Protein 5N2P (pdb70)

Foldseek 3Di:
DFAEEEEEEQQPPHLVLVLVLLLLLVVLHHQEYEYEDQAPDDDDADDLVVVRSVNCPPPPRLVSLLVSCVVDDHAYEYEYACVRPVVPVPVVLVSCVVSPHAAYEHQCCCPPVVVCNVVSLVVCVVSNHFYAYEAEPPRDLQVQLVVLVSGGPGHEYEAAAPPDDGDPDQLLVVLLVRVVSHPHQYEYEHRDDDVSNQVSNVVSPHRYYYYYSVLSVCCVPPRSVRSSVVSNVRNVSSVVD

Organism: Saccharolobus solfataricus (strain ATCC 35092 / DSM 1617 / JCM 11322 / P2) (NCBI:txid273057)

InterPro domains:
  IPR002028 Tryptophan synthase, alpha chain [MF_00131] (2-240)
  IPR002028 Tryptophan synthase, alpha chain [PF00290] (5-236)
  IPR002028 Tryptophan synthase, alpha chain [PTHR43406] (5-238)
  IPR002028 Tryptophan synthase, alpha chain [cd04724] (6-241)
  IPR011060 Ribulose-phosphate binding barrel [SSF51366] (5-240)
  IPR013785 Aldolase-type TIM barrel [G3DSA:3.20.20.70] (3-242)
  IPR018204 Tryptophan synthase, alpha chain, active site [PS00167] (36-49)

Structure (mmCIF, N/CA/C/O backbone):
data_5N2P
#
_entry.id   5N2P
#
_cell.length_a   76.540
_cell.length_b   76.540
_cell.length_c   122.000
_cell.angle_alpha   90.00
_cell.angle_beta   90.00
_cell.angle_gamma   90.00
#
_symmetry.space_group_name_H-M   'P 43 21 2'
#
loop_
_entity.id
_entity.type
_entity.pdbx_description
1 polymer 'Tryptophan synthase alpha chain'
2 non-polymer 'TETRAETHYLENE GLYCOL'
3 non-polymer 'CHLORIDE ION'
4 water water
#
loop_
_atom_site.group_PDB
_atom_site.id
_atom_site.type_symbol
_atom_site.label_atom_id
_atom_site.label_alt_id
_atom_site.label_comp_id
_atom_site.label_asym_id
_atom_site.label_entity_id
_atom_site.label_seq_id
_atom_site.pdbx_PDB_ins_code
_atom_site.Cartn_x
_atom_site.Cartn_y
_atom_site.Cartn_z
_atom_site.occupancy
_atom_site.B_iso_or_equiv
_atom_site.auth_seq_id
_atom_site.auth_comp_id
_atom_site.auth_asym_id
_atom_site.auth_atom_id
_atom_site.pdbx_PDB_model_num
ATOM 1 N N . GLY A 1 1 ? 6.270 -5.769 47.453 1.00 59.66 1 GLY A N 1
ATOM 2 C CA . GLY A 1 1 ? 7.297 -5.125 48.251 1.00 64.55 1 GLY A CA 1
ATOM 3 C C . GLY A 1 1 ? 8.220 -4.250 47.428 1.00 55.26 1 GLY A C 1
ATOM 4 O O . GLY A 1 1 ? 7.982 -4.013 46.240 1.00 65.15 1 GLY A O 1
ATOM 5 N N . LYS A 1 2 ? 9.284 -3.777 48.070 1.00 43.29 2 LYS A N 1
ATOM 6 C CA . LYS A 1 2 ? 10.217 -2.845 47.454 1.00 43.99 2 LYS A CA 1
ATOM 7 C C . LYS A 1 2 ? 11.375 -3.589 46.806 1.00 40.23 2 LYS A C 1
ATOM 8 O O . LYS A 1 2 ? 11.821 -4.629 47.300 1.00 40.28 2 LYS A O 1
ATOM 14 N N . MET A 1 3 ? 11.865 -3.035 45.699 1.00 38.38 3 MET A N 1
ATOM 15 C CA . MET A 1 3 ? 12.925 -3.651 44.918 1.00 45.14 3 MET A CA 1
ATOM 16 C C . MET A 1 3 ? 14.281 -3.094 45.322 1.00 32.74 3 MET A C 1
ATOM 17 O O . MET A 1 3 ? 14.466 -1.875 45.397 1.00 34.66 3 MET A O 1
ATOM 22 N N . LEU A 1 4 ? 15.228 -3.992 45.566 1.00 39.10 4 LEU A N 1
ATOM 23 C CA . LEU A 1 4 ? 16.612 -3.630 45.838 1.00 34.30 4 LEU A CA 1
ATOM 24 C C . LEU A 1 4 ? 17.413 -3.844 44.561 1.00 35.66 4 LEU A C 1
ATOM 25 O O . LEU A 1 4 ? 17.590 -4.981 44.116 1.00 36.09 4 LEU A O 1
ATOM 30 N N . VAL A 1 5 ? 17.873 -2.750 43.966 1.00 31.95 5 VAL A N 1
ATOM 31 C CA . VAL A 1 5 ? 18.705 -2.781 42.771 1.00 32.81 5 VAL A CA 1
ATOM 32 C C . VAL A 1 5 ? 20.145 -2.555 43.207 1.00 26.49 5 VAL A C 1
ATOM 33 O O . VAL A 1 5 ? 20.448 -1.562 43.878 1.00 36.16 5 VAL A O 1
ATOM 37 N N . VAL A 1 6 ? 21.032 -3.473 42.835 1.00 35.97 6 VAL A N 1
ATOM 38 C CA . VAL A 1 6 ? 22.427 -3.451 43.264 1.00 30.35 6 VAL A CA 1
ATOM 39 C C . VAL A 1 6 ? 23.306 -3.236 42.040 1.00 38.45 6 VAL A C 1
ATOM 40 O O . VAL A 1 6 ? 23.236 -4.000 41.069 1.00 31.54 6 VAL A O 1
ATOM 44 N N . TYR A 1 7 ? 24.127 -2.191 42.088 1.00 34.33 7 TYR A N 1
ATOM 45 C CA . TYR A 1 7 ? 25.118 -1.926 41.057 1.00 31.64 7 TYR A CA 1
ATOM 46 C C . TYR A 1 7 ? 26.479 -2.456 41.485 1.00 39.14 7 TYR A C 1
ATOM 47 O O . TYR A 1 7 ? 26.833 -2.439 42.669 1.00 33.28 7 TYR A O 1
ATOM 56 N N . MET A 1 8 ? 27.252 -2.902 40.499 1.00 31.71 8 MET A N 1
ATOM 57 C CA . MET A 1 8 ? 28.672 -3.145 40.694 1.00 31.96 8 MET A CA 1
ATOM 58 C C . MET A 1 8 ? 29.395 -2.980 39.366 1.00 42.58 8 MET A C 1
ATOM 59 O O . MET A 1 8 ? 28.873 -3.359 38.312 1.00 35.51 8 MET A O 1
ATOM 64 N N . THR A 1 9 ? 30.595 -2.402 39.428 1.00 42.51 9 THR A N 1
ATOM 65 C CA . THR A 1 9 ? 31.475 -2.336 38.268 1.00 37.63 9 THR A CA 1
ATOM 66 C C . THR A 1 9 ? 31.923 -3.742 37.896 1.00 34.93 9 THR A C 1
ATOM 67 O O . THR A 1 9 ? 32.491 -4.460 38.727 1.00 33.30 9 THR A O 1
ATOM 71 N N . LEU A 1 10 ? 31.645 -4.133 36.656 1.00 40.42 10 LEU A N 1
ATOM 72 C CA . LEU A 1 10 ? 32.055 -5.420 36.113 1.00 45.54 10 LEU A CA 1
ATOM 73 C C . LEU A 1 10 ? 33.516 -5.705 36.423 1.00 37.26 10 LEU A C 1
ATOM 74 O O . LEU A 1 10 ? 34.406 -4.936 36.046 1.00 52.51 10 LEU A O 1
ATOM 79 N N . GLY A 1 11 ? 33.758 -6.806 37.135 1.00 42.55 11 GLY A N 1
ATOM 80 C CA . GLY A 1 11 ? 35.099 -7.257 37.431 1.00 44.55 11 GLY A CA 1
ATOM 81 C C . GLY A 1 11 ? 35.744 -6.642 38.652 1.00 49.16 11 GLY A C 1
ATOM 82 O O . GLY A 1 11 ? 36.852 -7.052 39.016 1.00 45.11 11 GLY A O 1
ATOM 83 N N . TYR A 1 12 ? 35.101 -5.670 39.295 1.00 46.97 12 TYR A N 1
ATOM 84 C CA . TYR A 1 12 ? 35.677 -5.038 40.479 1.00 45.29 12 TYR A CA 1
ATOM 85 C C . TYR A 1 12 ? 35.450 -5.881 41.734 1.00 42.55 12 TYR A C 1
ATOM 86 O O . TYR A 1 12 ? 34.364 -6.434 41.925 1.00 38.98 12 TYR A O 1
ATOM 95 N N . PRO A 1 13 ? 36.471 -5.986 42.601 1.00 40.68 13 PRO A N 1
ATOM 96 C CA . PRO A 1 13 ? 37.845 -5.462 42.513 1.00 44.56 13 PRO A CA 1
ATOM 97 C C . PRO A 1 13 ? 38.779 -6.347 41.677 1.00 47.71 13 PRO A C 1
ATOM 98 O O . PRO A 1 13 ? 39.738 -5.871 41.065 1.00 55.41 13 PRO A O 1
ATOM 102 N N . ASN A 1 14 ? 38.493 -7.646 41.701 1.00 44.83 14 ASN A N 1
ATOM 103 C CA . ASN A 1 14 ? 39.118 -8.633 40.834 1.00 57.56 14 ASN A CA 1
ATOM 104 C C . ASN A 1 14 ? 38.033 -9.617 40.429 1.00 54.33 14 ASN A C 1
ATOM 105 O O . ASN A 1 14 ? 36.922 -9.584 40.960 1.00 50.17 14 ASN A O 1
ATOM 110 N N . VAL A 1 15 ? 38.354 -10.510 39.490 1.00 46.50 15 VAL A N 1
ATOM 111 C CA . VAL A 1 15 ? 37.299 -11.330 38.899 1.00 43.67 15 VAL A CA 1
ATOM 112 C C . VAL A 1 15 ? 36.673 -12.254 39.940 1.00 43.67 15 VAL A C 1
ATOM 113 O O . VAL A 1 15 ? 35.447 -12.390 40.000 1.00 48.65 15 VAL A O 1
ATOM 117 N N . GLN A 1 16 ? 37.484 -12.885 40.792 1.00 47.20 16 GLN A N 1
ATOM 118 C CA . GLN A 1 16 ? 36.910 -13.807 41.769 1.00 50.32 16 GLN A CA 1
ATOM 119 C C . GLN A 1 16 ? 36.123 -13.062 42.840 1.00 46.53 16 GLN A C 1
ATOM 120 O O . GLN A 1 16 ? 35.004 -13.456 43.186 1.00 47.26 16 GLN A O 1
ATOM 126 N N . SER A 1 17 ? 36.694 -11.983 43.382 1.00 46.00 17 SER A N 1
ATOM 127 C CA . SER A 1 17 ? 35.991 -11.220 44.408 1.00 53.75 17 SER A CA 1
ATOM 128 C C . SER A 1 17 ? 34.719 -10.585 43.857 1.00 42.76 17 SER A C 1
ATOM 129 O O . SER A 1 17 ? 33.737 -10.426 44.591 1.00 38.37 17 SER A O 1
ATOM 132 N N . PHE A 1 18 ? 34.716 -10.228 42.570 1.00 42.65 18 PHE A N 1
ATOM 133 C CA . PHE A 1 18 ? 33.525 -9.652 41.949 1.00 36.10 18 PHE A CA 1
ATOM 134 C C . PHE A 1 18 ? 32.377 -10.653 41.909 1.00 41.86 18 PHE A C 1
ATOM 135 O O . PHE A 1 18 ? 31.228 -10.302 42.206 1.00 38.18 18 PHE A O 1
ATOM 143 N N . LYS A 1 19 ? 32.664 -11.899 41.529 1.00 47.63 19 LYS A N 1
ATOM 144 C CA . LYS A 1 19 ? 31.626 -12.924 41.513 1.00 42.48 19 LYS A CA 1
ATOM 145 C C . LYS A 1 19 ? 31.154 -13.251 42.924 1.00 41.47 19 LYS A C 1
ATOM 146 O O . LYS A 1 19 ? 29.954 -13.446 43.151 1.00 41.58 19 LYS A O 1
ATOM 152 N N . ASP A 1 20 ? 32.081 -13.303 43.886 1.00 39.35 20 ASP A N 1
ATOM 153 C CA . ASP A 1 20 ? 31.694 -13.458 45.285 1.00 37.23 20 ASP A CA 1
ATOM 154 C C . ASP A 1 20 ? 30.697 -12.392 45.707 1.00 31.38 20 ASP A C 1
ATOM 155 O O . ASP A 1 20 ? 29.681 -12.695 46.344 1.00 36.93 20 ASP A O 1
ATOM 160 N N . PHE A 1 21 ? 30.977 -11.129 45.386 1.00 38.17 21 PHE A N 1
ATOM 161 C CA . PHE A 1 21 ? 30.060 -10.079 45.812 1.00 38.87 21 PHE A CA 1
ATOM 162 C C . PHE A 1 21 ? 28.702 -10.224 45.149 1.00 34.38 21 PHE A C 1
ATOM 163 O O . PHE A 1 21 ? 27.667 -10.069 45.808 1.00 38.56 21 PHE A O 1
ATOM 171 N N . ILE A 1 22 ? 28.688 -10.486 43.838 1.00 34.16 22 ILE A N 1
ATOM 172 C CA . ILE A 1 22 ? 27.427 -10.584 43.102 1.00 36.24 22 ILE A CA 1
ATOM 173 C C . ILE A 1 22 ? 26.577 -11.715 43.656 1.00 34.19 22 ILE A C 1
ATOM 174 O O . ILE A 1 22 ? 25.392 -11.536 43.959 1.00 35.36 22 ILE A O 1
ATOM 179 N N . ILE A 1 23 ? 27.176 -12.901 43.787 1.00 34.62 23 ILE A N 1
ATOM 180 C CA . ILE A 1 23 ? 26.464 -14.048 44.346 1.00 35.06 23 ILE A CA 1
ATOM 181 C C . ILE A 1 23 ? 25.982 -13.737 45.757 1.00 31.19 23 ILE A C 1
ATOM 182 O O . ILE A 1 23 ? 24.814 -13.960 46.095 1.00 37.12 23 ILE A O 1
ATOM 187 N N . GLY A 1 24 ? 26.869 -13.192 46.593 1.00 37.23 24 GLY A N 1
ATOM 188 C CA . GLY A 1 24 ? 26.461 -12.810 47.936 1.00 33.08 24 GLY A CA 1
ATOM 189 C C . GLY A 1 24 ? 25.353 -11.775 47.940 1.00 39.60 24 GLY A C 1
ATOM 190 O O . GLY A 1 24 ? 24.418 -11.858 48.741 1.00 35.53 24 GLY A O 1
ATOM 191 N N . ALA A 1 25 ? 25.437 -10.791 47.039 1.00 32.17 25 ALA A N 1
ATOM 192 C CA . ALA A 1 25 ? 24.408 -9.757 46.963 1.00 27.84 25 ALA A CA 1
ATOM 193 C C . ALA A 1 25 ? 23.052 -10.358 46.608 1.00 33.98 25 ALA A C 1
ATOM 194 O O . ALA A 1 25 ? 22.037 -10.042 47.239 1.00 32.77 25 ALA A O 1
ATOM 196 N N . VAL A 1 26 ? 23.021 -11.240 45.606 1.00 31.54 26 VAL A N 1
ATOM 197 C CA . VAL A 1 26 ? 21.767 -11.873 45.204 1.00 36.45 26 VAL A CA 1
ATOM 198 C C . VAL A 1 26 ? 21.235 -12.760 46.321 1.00 34.46 26 VAL A C 1
ATOM 199 O O . VAL A 1 26 ? 20.032 -12.765 46.608 1.00 34.66 26 VAL A O 1
ATOM 203 N N . GLU A 1 27 ? 22.122 -13.517 46.976 1.00 32.01 27 GLU A N 1
ATOM 204 C CA . GLU A 1 27 ? 21.706 -14.335 48.111 1.00 42.29 27 GLU A CA 1
ATOM 205 C C . GLU A 1 27 ? 21.092 -13.498 49.224 1.00 42.90 27 GLU A C 1
ATOM 206 O O . GLU A 1 27 ? 20.198 -13.972 49.931 1.00 45.62 27 GLU A O 1
ATOM 212 N N . ASN A 1 28 ? 21.550 -12.261 49.403 1.00 39.51 28 ASN A N 1
ATOM 213 C CA . ASN A 1 28 ? 21.074 -11.436 50.503 1.00 41.49 28 ASN A CA 1
ATOM 214 C C . ASN A 1 28 ? 19.994 -10.447 50.078 1.00 37.60 28 ASN A C 1
ATOM 215 O O . ASN A 1 28 ? 19.719 -9.491 50.809 1.00 45.96 28 ASN A O 1
ATOM 220 N N . GLY A 1 29 ? 19.376 -10.662 48.918 1.00 42.35 29 GLY A N 1
ATOM 221 C CA . GLY A 1 29 ? 18.113 -10.033 48.591 1.00 34.97 29 GLY A CA 1
ATOM 222 C C . GLY A 1 29 ? 18.113 -9.023 47.464 1.00 33.84 29 GLY A C 1
ATOM 223 O O . GLY A 1 29 ? 17.102 -8.333 47.285 1.00 43.13 29 GLY A O 1
ATOM 224 N N . ALA A 1 30 ? 19.205 -8.895 46.716 1.00 34.62 30 ALA A N 1
ATOM 225 C CA . ALA A 1 30 ? 19.204 -8.032 45.543 1.00 39.13 30 ALA A CA 1
ATOM 226 C C . ALA A 1 30 ? 18.190 -8.547 44.529 1.00 40.20 30 ALA A C 1
ATOM 227 O O . ALA A 1 30 ? 18.201 -9.726 44.164 1.00 36.81 30 ALA A O 1
ATOM 229 N N . ASP A 1 31 ? 17.285 -7.669 44.103 1.00 35.61 31 ASP A N 1
ATOM 230 C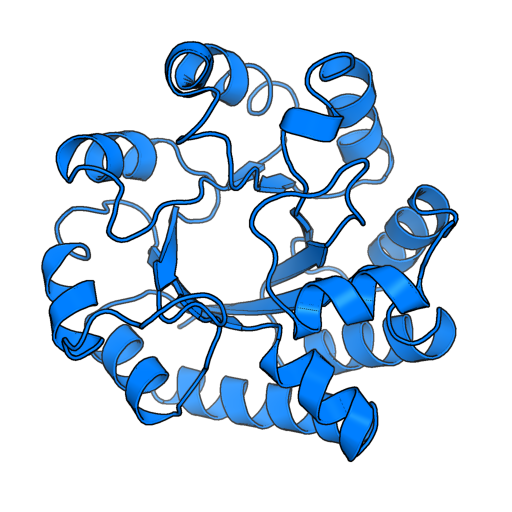 CA . ASP A 1 31 ? 16.265 -8.062 43.139 1.00 41.17 31 ASP A CA 1
ATOM 231 C C . ASP A 1 31 ? 16.727 -7.873 41.706 1.00 34.62 31 ASP A C 1
ATOM 232 O O . ASP A 1 31 ? 16.346 -8.654 40.828 1.00 37.70 31 ASP A O 1
ATOM 237 N N . ILE A 1 32 ? 17.543 -6.855 41.455 1.00 42.36 32 ILE A N 1
ATOM 238 C CA . ILE A 1 32 ? 18.030 -6.529 40.122 1.00 35.57 32 ILE A CA 1
ATOM 239 C C . ILE A 1 32 ? 19.519 -6.264 40.240 1.00 43.05 32 ILE A C 1
ATOM 240 O O . ILE A 1 32 ? 19.977 -5.647 41.209 1.00 38.74 32 ILE A O 1
ATOM 245 N N . LEU A 1 33 ? 20.280 -6.725 39.259 1.00 32.06 33 LEU A N 1
ATOM 246 C CA . LEU A 1 33 ? 21.681 -6.362 39.158 1.00 35.95 33 LEU A CA 1
ATOM 247 C C . LEU A 1 33 ? 21.870 -5.382 38.012 1.00 44.47 33 LEU A C 1
ATOM 248 O O . LEU A 1 33 ? 21.334 -5.576 36.914 1.00 39.34 33 LEU A O 1
ATOM 253 N N . GLU A 1 34 ? 22.606 -4.313 38.291 1.00 36.41 34 GLU A N 1
ATOM 254 C C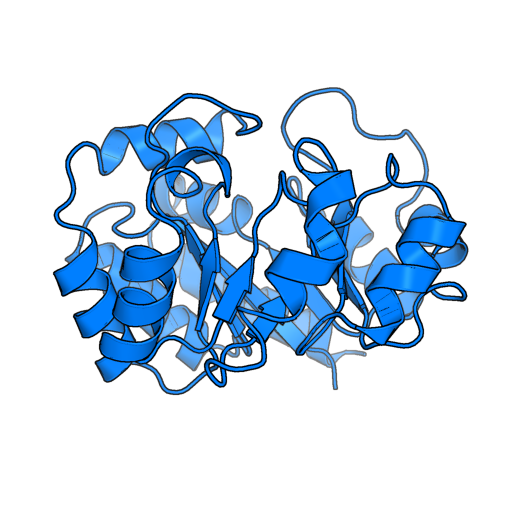A . GLU A 1 34 ? 23.191 -3.454 37.274 1.00 36.53 34 GLU A CA 1
ATOM 255 C C . GLU A 1 34 ? 24.690 -3.710 37.229 1.00 39.33 34 GLU A C 1
ATOM 256 O O . GLU A 1 34 ? 25.368 -3.623 38.259 1.00 43.02 34 GLU A O 1
ATOM 262 N N . LEU A 1 35 ? 25.206 -4.010 36.042 1.00 38.17 35 LEU A N 1
ATOM 263 C CA . LEU A 1 35 ? 26.634 -4.218 35.839 1.00 40.58 35 LEU A CA 1
ATOM 264 C C . LEU A 1 35 ? 27.216 -3.052 35.051 1.00 37.27 35 LEU A C 1
ATOM 265 O O . LEU A 1 35 ? 26.743 -2.735 33.954 1.00 40.69 35 LEU A O 1
ATOM 270 N N . GLY A 1 36 ? 28.235 -2.411 35.615 1.00 39.04 36 GLY A N 1
ATOM 271 C CA . GLY A 1 36 ? 28.857 -1.279 34.963 1.00 42.16 36 GLY A CA 1
ATOM 272 C C . GLY A 1 36 ? 29.910 -1.699 33.962 1.00 42.56 36 GLY A C 1
ATOM 273 O O . GLY A 1 36 ? 30.958 -2.227 34.343 1.00 42.98 36 GLY A O 1
ATOM 274 N N . ILE A 1 37 ? 29.634 -1.491 32.680 1.00 42.68 37 ILE A N 1
ATOM 275 C CA . ILE A 1 37 ? 30.608 -1.759 31.624 1.00 49.26 37 ILE A CA 1
ATOM 276 C C . ILE A 1 37 ? 31.618 -0.618 31.619 1.00 52.65 37 ILE A C 1
ATOM 277 O O . ILE A 1 37 ? 31.223 0.547 31.463 1.00 43.85 37 ILE A O 1
ATOM 282 N N . PRO A 1 38 ? 32.909 -0.895 31.798 1.00 52.74 38 PRO A N 1
ATOM 283 C CA . PRO A 1 38 ? 33.909 0.177 31.805 1.00 57.61 38 PRO A CA 1
ATOM 284 C C . PRO A 1 38 ? 33.838 0.976 30.518 1.00 59.19 38 PRO A C 1
ATOM 285 O O . PRO A 1 38 ? 33.727 0.401 29.424 1.00 58.98 38 PRO A O 1
ATOM 289 N N .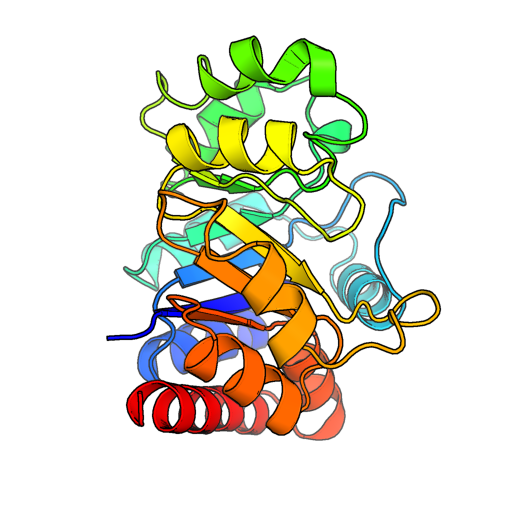 PRO A 1 39 ? 33.887 2.302 30.605 1.00 69.51 39 PRO A N 1
ATOM 290 C CA . PRO A 1 39 ? 33.539 3.131 29.451 1.00 73.60 39 PRO A CA 1
ATOM 291 C C . PRO A 1 39 ? 34.708 3.289 28.494 1.00 72.59 39 PRO A C 1
ATOM 292 O O . PRO A 1 39 ? 35.870 3.366 28.901 1.00 77.27 39 PRO A O 1
ATOM 296 N N . LYS A 1 40 ? 34.385 3.331 27.201 1.00 78.27 40 LYS A N 1
ATOM 297 C CA . LYS A 1 40 ? 35.423 3.525 26.197 1.00 83.17 40 LYS A CA 1
ATOM 298 C C . LYS A 1 40 ? 36.054 4.907 26.301 1.00 91.32 40 LYS A C 1
ATOM 299 O O . LYS A 1 40 ? 37.207 5.090 25.895 1.00 102.01 40 LYS A O 1
ATOM 301 N N . TYR A 1 41 ? 35.324 5.883 26.835 1.00 91.28 41 TYR A N 1
ATOM 302 C CA . TYR A 1 41 ? 35.823 7.238 27.016 1.00 100.98 41 TYR A CA 1
ATOM 303 C C . TYR A 1 41 ? 35.424 7.734 28.400 1.00 107.16 41 TYR A C 1
ATOM 304 O O . TYR A 1 41 ? 34.723 7.052 29.154 1.00 103.31 41 TYR A O 1
ATOM 306 N N . ALA A 1 42 ? 35.880 8.938 28.732 1.00 123.30 42 ALA A N 1
ATOM 307 C CA . ALA A 1 42 ? 35.468 9.591 29.966 1.00 124.99 42 ALA A CA 1
ATOM 308 C C . ALA A 1 42 ? 34.117 10.274 29.782 1.00 127.11 42 ALA A C 1
ATOM 309 O O . ALA A 1 42 ? 33.837 10.851 28.728 1.00 139.97 42 ALA A O 1
ATOM 311 N N . LYS A 1 43 ? 33.273 10.180 30.811 1.00 110.42 43 LYS A N 1
ATOM 312 C CA . LYS A 1 43 ? 31.941 10.776 30.822 1.00 101.55 43 LYS A CA 1
ATOM 313 C C . LYS A 1 43 ? 31.561 11.224 32.228 1.00 97.21 43 LYS A C 1
ATOM 314 O O . LYS A 1 43 ? 32.413 11.696 32.982 1.00 87.45 43 LYS A O 1
ATOM 316 N N . TYR A 1 44 ? 30.279 11.099 32.588 1.00 91.25 44 TYR A N 1
ATOM 317 C CA . TYR A 1 44 ? 29.763 11.650 33.846 1.00 84.01 44 TYR A CA 1
ATOM 318 C C . TYR A 1 44 ? 29.977 10.734 35.050 1.00 82.77 44 TYR A C 1
ATOM 319 O O . TYR A 1 44 ? 29.069 10.578 35.868 1.00 81.19 44 TYR A O 1
ATOM 321 N N . ASP A 1 45 ? 31.157 10.139 35.209 1.00 75.88 45 ASP A N 1
ATOM 322 C CA . ASP A 1 45 ? 31.405 9.245 36.334 1.00 75.90 45 ASP A CA 1
ATOM 323 C C . ASP A 1 45 ? 32.218 9.936 37.422 1.00 70.56 45 ASP A C 1
ATOM 324 O O . ASP A 1 45 ? 33.107 1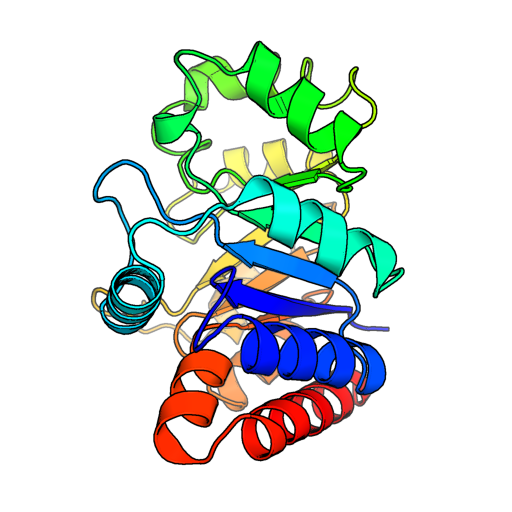0.744 37.145 1.00 75.43 45 ASP A O 1
ATOM 329 N N . GLY A 1 46 ? 31.895 9.603 38.670 1.00 65.66 46 GLY A N 1
ATOM 330 C CA . GLY A 1 46 ? 32.511 10.221 39.816 1.00 63.61 46 GLY A CA 1
ATOM 331 C C . GLY A 1 46 ? 33.823 9.576 40.214 1.00 65.06 46 GLY A C 1
ATOM 332 O O . GLY A 1 46 ? 34.303 8.632 39.578 1.00 69.59 46 GLY A O 1
ATOM 333 N N . PRO A 1 47 ? 34.416 10.074 41.304 1.00 67.94 47 PRO A N 1
ATOM 334 C CA . PRO A 1 47 ? 35.768 9.624 41.675 1.00 67.71 47 PRO A CA 1
ATOM 335 C C . PRO A 1 47 ? 35.847 8.145 41.992 1.00 62.52 47 PRO A C 1
ATOM 336 O O . PRO A 1 47 ? 36.801 7.471 41.587 1.00 58.16 47 PRO A O 1
ATOM 340 N N . VAL A 1 48 ? 34.853 7.615 42.696 1.00 61.60 48 VAL A N 1
ATOM 341 C CA . VAL A 1 48 ? 34.933 6.238 43.148 1.00 60.55 48 VAL A CA 1
ATOM 342 C C . VAL A 1 48 ? 34.506 5.250 42.063 1.00 54.52 48 VAL A C 1
ATOM 343 O O . VAL A 1 48 ? 35.043 4.139 41.993 1.00 49.98 48 VAL A O 1
ATOM 347 N N . ILE A 1 49 ? 33.582 5.637 41.180 1.00 46.00 49 ILE A N 1
ATOM 348 C CA . ILE A 1 49 ? 33.297 4.825 40.001 1.00 46.87 49 ILE A CA 1
ATOM 349 C C . ILE A 1 49 ? 34.517 4.772 39.086 1.00 60.77 49 ILE A C 1
ATOM 350 O O . ILE A 1 49 ? 34.904 3.700 38.603 1.00 54.49 49 ILE A O 1
ATOM 355 N N . ARG A 1 50 ? 35.141 5.928 38.841 1.00 56.54 50 ARG A N 1
ATOM 356 C CA . ARG A 1 50 ? 36.311 5.987 37.970 1.00 59.38 50 ARG A CA 1
ATOM 357 C C . ARG A 1 50 ? 37.439 5.112 38.510 1.00 53.53 50 ARG A C 1
ATOM 358 O O . ARG A 1 50 ? 38.048 4.339 37.759 1.00 64.46 50 ARG A O 1
ATOM 366 N N . LYS A 1 51 ? 37.722 5.197 39.812 1.00 52.26 51 LYS A N 1
ATOM 367 C CA . LYS A 1 51 ? 38.775 4.354 40.362 1.00 56.73 51 LYS A CA 1
ATOM 368 C C . LYS A 1 51 ? 38.416 2.879 40.237 1.00 66.14 51 LYS A C 1
ATOM 369 O O . LYS A 1 51 ? 39.303 2.043 40.029 1.00 68.27 51 LYS A O 1
ATOM 375 N N . SER A 1 52 ? 37.125 2.530 40.335 1.00 54.79 52 SER A N 1
ATOM 376 C CA . SER A 1 52 ? 36.738 1.143 40.100 1.00 59.36 52 SER A CA 1
ATOM 377 C C . SER A 1 52 ? 36.985 0.755 38.649 1.00 49.94 52 SER A C 1
ATOM 378 O O . SER A 1 52 ? 37.374 -0.385 38.365 1.00 48.74 52 SER A O 1
ATOM 381 N N . TYR A 1 53 ? 36.766 1.688 37.718 1.00 53.09 53 TYR A N 1
ATOM 382 C CA . TYR A 1 53 ? 37.097 1.445 36.318 1.00 59.86 53 TYR A CA 1
ATOM 383 C C . TYR A 1 53 ? 38.599 1.301 36.125 1.00 61.65 53 TYR A C 1
ATOM 384 O O . TYR A 1 53 ? 39.053 0.510 35.290 1.00 57.80 53 TYR A O 1
ATOM 393 N N . ASP A 1 54 ? 39.383 2.073 36.878 1.00 57.47 54 ASP A N 1
ATOM 394 C CA . ASP A 1 54 ? 40.834 1.952 36.807 1.00 61.37 54 ASP A CA 1
ATOM 395 C C . ASP A 1 54 ? 41.294 0.540 37.130 1.00 61.73 54 ASP A C 1
ATOM 396 O O . ASP A 1 54 ? 42.170 -0.004 36.446 1.00 65.61 54 ASP A O 1
ATOM 401 N N . LYS A 1 55 ? 40.718 -0.077 38.163 1.00 59.03 55 LYS A N 1
ATOM 402 C CA . LYS A 1 55 ? 41.264 -1.345 38.623 1.00 67.04 55 LYS A CA 1
ATOM 403 C C . LYS A 1 55 ? 40.893 -2.513 37.718 1.00 48.03 55 LYS A C 1
ATOM 404 O O . LYS A 1 55 ? 41.548 -3.562 37.793 1.00 62.19 55 LYS A O 1
ATOM 410 N N . VAL A 1 56 ? 39.895 -2.362 36.842 1.00 52.94 56 VAL A N 1
ATOM 411 C CA . VAL A 1 56 ? 39.551 -3.414 35.894 1.00 56.21 56 VAL A CA 1
ATOM 412 C C . VAL A 1 56 ? 39.912 -3.008 34.467 1.00 58.21 56 VAL A C 1
ATOM 413 O O . VAL A 1 56 ? 39.374 -3.547 33.504 1.00 56.48 56 VAL A O 1
ATOM 417 N N . LYS A 1 57 ? 40.849 -2.076 34.332 1.00 53.89 57 LYS A N 1
ATOM 418 C CA . LYS A 1 57 ? 41.291 -1.581 33.036 1.00 63.51 57 LYS A CA 1
ATOM 419 C C . LYS A 1 57 ? 41.706 -2.721 32.109 1.00 60.11 57 LYS A C 1
ATOM 420 O O . LYS A 1 57 ? 42.520 -3.578 32.473 1.00 54.29 57 LYS A O 1
ATOM 426 N N . GLY A 1 58 ? 41.153 -2.719 30.900 1.00 62.62 58 GLY A N 1
ATOM 427 C CA . GLY A 1 58 ? 41.492 -3.740 29.931 1.00 51.40 58 GLY A CA 1
ATOM 428 C C . GLY A 1 58 ? 40.844 -5.082 30.168 1.00 65.15 58 GLY A C 1
ATOM 429 O O . GLY A 1 58 ? 41.282 -6.082 29.592 1.00 59.64 58 GLY A O 1
ATOM 430 N N . LEU A 1 59 ? 39.806 -5.135 31.000 1.00 64.16 59 LEU A N 1
ATOM 431 C CA . LEU A 1 59 ? 39.143 -6.398 31.293 1.00 56.00 59 LEU A CA 1
ATOM 432 C C . LEU A 1 59 ? 38.498 -6.981 30.040 1.00 48.20 59 LEU A C 1
ATOM 433 O O . LEU A 1 59 ? 37.978 -6.254 29.188 1.00 55.44 59 LEU A O 1
ATOM 438 N N . ASP A 1 60 ? 38.555 -8.305 29.924 1.00 46.79 60 ASP A N 1
ATOM 439 C CA . ASP A 1 60 ? 37.837 -9.045 28.888 1.00 49.45 60 ASP A CA 1
ATOM 440 C C . ASP A 1 60 ? 36.381 -9.135 29.336 1.00 56.22 60 ASP A C 1
ATOM 441 O O . ASP A 1 60 ? 36.010 -10.021 30.109 1.00 47.61 60 ASP A O 1
ATOM 446 N N . ILE A 1 61 ? 35.547 -8.210 28.853 1.00 48.54 61 ILE A N 1
ATOM 447 C CA . ILE A 1 61 ? 34.275 -7.965 29.530 1.00 55.17 61 ILE A CA 1
ATOM 448 C C . ILE A 1 61 ? 33.207 -8.988 29.163 1.00 50.17 61 ILE A C 1
ATOM 449 O O . ILE A 1 61 ? 32.343 -9.300 29.988 1.00 36.01 61 ILE A O 1
ATOM 454 N N . TRP A 1 62 ? 33.229 -9.534 27.953 1.00 44.50 62 TRP A N 1
ATOM 455 C CA . TRP A 1 62 ? 32.095 -10.363 27.556 1.00 47.03 62 TRP A CA 1
ATOM 456 C C . TRP A 1 62 ? 32.100 -11.748 28.200 1.00 48.02 62 TRP A C 1
ATOM 457 O O . TRP A 1 62 ? 31.032 -12.223 28.603 1.00 45.29 62 TRP A O 1
ATOM 468 N N . PRO A 1 63 ? 33.245 -12.432 28.325 1.00 46.83 63 PRO A N 1
ATOM 469 C CA . PRO A 1 63 ? 33.224 -13.709 29.061 1.00 47.24 63 PRO A CA 1
ATOM 470 C C . PRO A 1 63 ? 32.758 -13.569 30.499 1.00 41.74 63 PRO A C 1
ATOM 471 O O . PRO A 1 63 ? 32.071 -14.461 31.012 1.00 42.02 63 PRO A O 1
ATOM 475 N N . LEU A 1 64 ? 33.108 -12.470 31.166 1.00 38.76 64 LEU A N 1
ATOM 476 C CA . LEU A 1 64 ? 32.673 -12.285 32.546 1.00 39.24 64 LEU A CA 1
ATOM 477 C C . LEU A 1 64 ? 31.162 -12.071 32.621 1.00 42.62 64 LEU A C 1
ATOM 478 O O . LEU A 1 64 ? 30.490 -12.653 33.480 1.00 44.63 64 LEU A O 1
ATOM 483 N N . ILE A 1 65 ? 30.615 -11.235 31.728 1.00 37.11 65 ILE A N 1
ATOM 484 C CA . ILE A 1 65 ? 29.169 -11.030 31.665 1.00 41.93 65 ILE A CA 1
ATOM 485 C C . ILE A 1 65 ? 28.457 -12.360 31.455 1.00 44.15 65 ILE A C 1
ATOM 486 O O . ILE A 1 65 ? 27.487 -12.682 32.152 1.00 40.37 65 ILE A O 1
ATOM 491 N N . GLU A 1 66 ? 28.923 -13.144 30.477 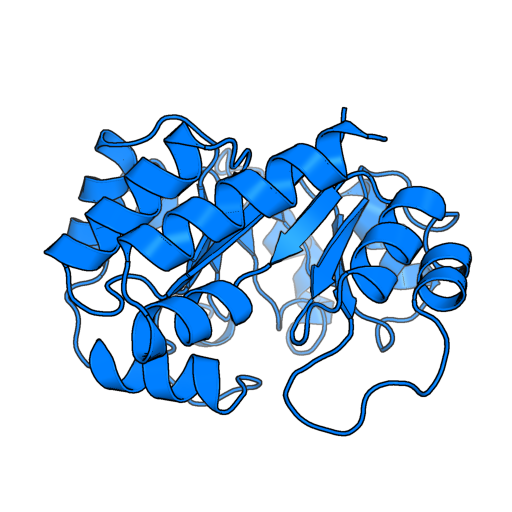1.00 44.25 66 GLU A N 1
ATOM 492 C CA . GLU A 1 66 ? 28.396 -14.493 30.281 1.00 41.04 66 GLU A CA 1
ATOM 493 C C . GLU A 1 66 ? 28.464 -15.300 31.565 1.00 39.93 66 GLU A C 1
ATOM 494 O O . GLU A 1 66 ? 27.500 -15.976 31.942 1.00 32.78 66 GLU A O 1
ATOM 500 N N . ASP A 1 67 ? 29.620 -15.264 32.226 1.00 35.61 67 ASP A N 1
ATOM 501 C CA . ASP A 1 67 ? 29.847 -16.089 33.403 1.00 38.82 67 ASP A CA 1
ATOM 502 C C . ASP A 1 67 ? 28.868 -15.739 34.511 1.00 36.59 67 ASP A C 1
ATOM 503 O O . ASP A 1 67 ? 28.237 -16.622 35.102 1.00 39.94 67 ASP A O 1
ATOM 508 N N . ILE A 1 68 ? 28.722 -14.447 34.802 1.00 41.10 68 ILE A N 1
ATOM 509 C CA . ILE A 1 68 ? 27.857 -14.033 35.899 1.00 43.06 68 ILE A CA 1
ATOM 510 C C . ILE A 1 68 ? 26.393 -14.300 35.559 1.00 43.56 68 ILE A C 1
ATOM 511 O O . ILE A 1 68 ? 25.575 -14.550 36.453 1.00 32.57 68 ILE A O 1
ATOM 516 N N . ARG A 1 69 ? 26.051 -14.279 34.266 1.00 34.36 69 ARG A N 1
ATOM 517 C CA . ARG A 1 69 ? 24.710 -14.620 33.804 1.00 35.11 69 ARG A CA 1
ATOM 518 C C . ARG A 1 69 ? 24.353 -16.064 34.137 1.00 36.00 69 ARG A C 1
ATOM 519 O O . ARG A 1 69 ? 23.206 -16.367 34.496 1.00 37.96 69 ARG A O 1
ATOM 527 N N . LYS A 1 70 ? 25.324 -16.969 34.030 1.00 38.78 70 LYS A N 1
ATOM 528 C CA . LYS A 1 70 ? 25.078 -18.353 34.410 1.00 45.43 70 LYS A CA 1
ATOM 529 C C . LYS A 1 70 ? 24.921 -18.495 35.919 1.00 43.30 70 LYS A C 1
ATOM 530 O O . LYS A 1 70 ? 24.244 -19.420 36.383 1.00 48.63 70 LYS A O 1
ATOM 536 N N . ASP A 1 71 ? 25.516 -17.582 36.693 1.00 40.84 71 ASP A N 1
ATOM 537 C CA . ASP A 1 71 ? 25.592 -17.763 38.139 1.00 39.80 71 ASP A CA 1
ATOM 538 C C . ASP A 1 71 ? 24.356 -17.272 38.882 1.00 37.21 71 ASP A C 1
ATOM 539 O O . ASP A 1 71 ? 24.061 -17.781 39.968 1.00 42.84 71 ASP A O 1
ATOM 544 N N . VAL A 1 72 ? 23.631 -16.287 38.356 1.00 32.66 72 VAL A N 1
ATOM 545 C CA . VAL A 1 72 ? 22.504 -15.705 39.077 1.00 37.19 72 VAL A CA 1
ATOM 546 C C . VAL A 1 72 ? 21.306 -15.569 38.148 1.00 42.73 72 VAL A C 1
ATOM 547 O O . VAL A 1 72 ? 21.454 -15.304 36.950 1.00 36.72 72 VAL A O 1
ATOM 551 N N . GLY A 1 73 ? 20.111 -15.738 38.716 1.00 33.86 73 GLY A N 1
ATOM 552 C CA . GLY A 1 73 ? 18.865 -15.760 37.983 1.00 39.80 73 GLY A CA 1
ATOM 553 C C . GLY A 1 73 ? 18.022 -14.509 38.031 1.00 44.32 73 GLY A C 1
ATOM 554 O O . GLY A 1 73 ? 16.925 -14.496 37.465 1.00 52.18 73 GLY A O 1
ATOM 555 N N . VAL A 1 74 ? 18.495 -13.452 38.677 1.00 44.45 74 VAL A N 1
ATOM 556 C CA . VAL A 1 74 ? 17.742 -12.205 38.747 1.00 34.14 74 VAL A CA 1
ATOM 557 C C . VAL A 1 74 ? 17.930 -11.435 37.444 1.00 32.10 74 VAL A C 1
ATOM 558 O O . VAL A 1 74 ? 18.877 -11.713 36.694 1.00 32.54 74 VAL A O 1
ATOM 562 N N . PRO A 1 75 ? 17.057 -10.478 37.126 1.00 33.81 75 PRO A N 1
ATOM 563 C CA . PRO A 1 75 ? 17.305 -9.623 35.963 1.00 36.96 75 PRO A CA 1
ATOM 564 C C . PRO A 1 75 ? 18.623 -8.879 36.100 1.00 37.71 75 PRO A C 1
ATOM 565 O O . PRO A 1 75 ? 18.943 -8.323 37.152 1.00 38.42 75 PRO A O 1
ATOM 569 N N . ILE A 1 76 ? 19.398 -8.892 35.022 1.00 35.70 76 ILE A N 1
ATOM 570 C CA . ILE A 1 76 ? 20.684 -8.213 34.954 1.00 38.39 76 ILE A CA 1
ATOM 571 C C . ILE A 1 76 ? 20.578 -7.138 33.886 1.00 45.33 76 ILE A C 1
ATOM 572 O O . ILE A 1 76 ? 20.190 -7.425 32.746 1.00 39.46 76 ILE A O 1
ATOM 577 N N . ILE A 1 77 ? 20.902 -5.902 34.256 1.00 34.07 77 ILE A N 1
ATOM 578 C CA . ILE A 1 77 ? 20.872 -4.768 33.343 1.00 37.66 77 ILE A CA 1
ATOM 579 C C . ILE A 1 77 ? 22.304 -4.305 33.125 1.00 36.69 77 ILE A C 1
ATOM 580 O O . ILE A 1 77 ? 23.075 -4.179 34.084 1.00 38.52 77 ILE A O 1
ATOM 585 N N . ALA A 1 78 ? 22.667 -4.074 31.869 1.00 35.56 78 ALA A N 1
ATOM 586 C CA . ALA A 1 78 ? 23.985 -3.552 31.541 1.00 38.57 78 ALA A CA 1
ATOM 587 C C . ALA A 1 78 ? 23.962 -2.031 31.616 1.00 36.06 78 ALA A C 1
ATOM 588 O O . ALA A 1 78 ? 23.124 -1.383 30.978 1.00 41.73 78 ALA A O 1
ATOM 590 N N . LEU A 1 79 ? 24.870 -1.468 32.410 1.00 34.90 79 LEU A N 1
ATOM 591 C CA . LEU A 1 79 ? 25.028 -0.024 32.525 1.00 44.03 79 LEU A CA 1
ATOM 592 C C . LEU A 1 79 ? 26.232 0.414 31.707 1.00 33.90 79 LEU A C 1
ATOM 593 O O . LEU A 1 79 ? 27.373 0.079 32.041 1.00 45.81 79 LEU A O 1
ATOM 598 N N . THR A 1 80 ? 25.970 1.169 30.646 1.00 41.58 80 THR A N 1
ATOM 599 C CA . THR A 1 80 ? 27.015 1.621 29.743 1.00 39.46 80 THR A CA 1
ATOM 600 C C . THR A 1 80 ? 26.504 2.857 29.020 1.00 47.91 80 THR A C 1
ATOM 601 O O . THR A 1 80 ? 25.295 3.081 28.923 1.00 47.15 80 THR A O 1
ATOM 605 N N . TYR A 1 81 ? 27.434 3.670 28.532 1.00 55.52 81 TYR A N 1
ATOM 606 C CA . TYR A 1 81 ? 27.053 4.882 27.821 1.00 59.48 81 TYR A CA 1
ATOM 607 C C . TYR A 1 81 ? 26.715 4.553 26.376 1.00 53.95 81 TYR A C 1
ATOM 608 O O . TYR A 1 81 ? 27.514 3.933 25.669 1.00 55.94 81 TYR A O 1
ATOM 617 N N . LEU A 1 82 ? 25.521 4.968 25.943 1.00 58.03 82 LEU A N 1
ATOM 618 C CA . LEU A 1 82 ? 25.153 4.851 24.536 1.00 60.71 82 LEU A CA 1
ATOM 619 C C . LEU A 1 82 ? 26.215 5.462 23.630 1.00 72.18 82 LEU A C 1
ATOM 620 O O . LEU A 1 82 ? 26.354 5.059 22.469 1.00 69.01 82 LEU A O 1
ATOM 625 N N . GLU A 1 83 ? 26.962 6.440 24.148 1.00 68.92 83 GLU A N 1
ATOM 626 C CA . GLU A 1 83 ? 28.177 6.937 23.516 1.00 77.47 83 GLU A CA 1
ATOM 627 C C . GLU A 1 83 ? 29.042 5.808 22.961 1.00 75.08 83 GLU A C 1
ATOM 628 O O . GLU A 1 83 ? 29.248 5.699 21.747 1.00 77.00 83 GLU A O 1
ATOM 634 N N . ASP A 1 84 ? 29.533 4.943 23.853 1.00 73.19 84 ASP A N 1
ATOM 635 C CA . ASP A 1 84 ? 30.517 3.923 23.504 1.00 67.48 84 ASP A CA 1
ATOM 636 C C . ASP A 1 84 ? 29.999 2.890 22.517 1.00 63.03 84 ASP A C 1
ATOM 637 O O . ASP A 1 84 ? 30.783 2.050 22.061 1.00 73.89 84 ASP A O 1
ATOM 642 N N . TRP A 1 85 ? 28.711 2.914 22.185 1.00 67.24 85 TRP A N 1
ATOM 643 C CA . TRP A 1 85 ? 28.160 1.873 21.332 1.00 71.82 85 TRP A CA 1
ATOM 644 C C . TRP A 1 85 ? 27.240 2.409 20.243 1.00 77.34 85 TRP A C 1
ATOM 645 O O . TRP A 1 85 ? 26.628 1.606 19.530 1.00 71.16 85 TRP A O 1
ATOM 656 N N . VAL A 1 86 ? 27.121 3.729 20.086 1.00 78.57 86 VAL A N 1
ATOM 657 C CA . VAL A 1 86 ? 26.232 4.262 19.058 1.00 77.43 86 VAL A CA 1
ATOM 658 C C . VAL A 1 86 ? 26.775 3.953 17.668 1.00 79.37 86 VAL A C 1
ATOM 659 O O . VAL A 1 86 ? 26.001 3.704 16.735 1.00 70.88 86 VAL A O 1
ATOM 663 N N . ASP A 1 87 ? 28.101 3.950 17.500 1.00 75.22 87 ASP A N 1
ATOM 664 C CA A ASP A 1 87 ? 28.684 3.529 16.229 0.43 80.44 87 ASP A CA 1
ATOM 665 C CA B ASP A 1 87 ? 28.674 3.536 16.225 0.57 80.44 87 ASP A CA 1
ATOM 666 C C . ASP A 1 87 ? 28.257 2.115 15.872 1.00 79.22 87 ASP A C 1
ATOM 667 O O . ASP A 1 87 ? 28.074 1.788 14.694 1.00 85.58 87 ASP A O 1
ATOM 676 N N . GLN A 1 88 ? 28.088 1.264 16.880 1.00 88.51 88 GLN A N 1
ATOM 677 C CA . GLN A 1 88 ? 27.883 -0.160 16.671 1.00 86.58 88 GLN A CA 1
ATOM 678 C C . GLN A 1 88 ? 26.655 -0.683 17.409 1.00 86.49 88 GLN A C 1
ATOM 679 O O . GLN A 1 88 ? 26.630 -1.844 17.828 1.00 86.94 88 GLN A O 1
ATOM 685 N N . LEU A 1 89 ? 25.621 0.152 17.553 1.00 87.42 89 LEU A N 1
ATOM 686 C CA . LEU A 1 89 ? 24.452 -0.175 18.366 1.00 76.76 89 LEU A CA 1
ATOM 687 C C . LEU A 1 89 ? 23.808 -1.508 17.998 1.00 81.31 89 LEU A C 1
ATOM 688 O O . LEU A 1 89 ? 23.080 -2.068 18.826 1.00 75.28 89 LEU A O 1
ATOM 693 N N . GLU A 1 90 ? 24.079 -2.047 16.809 1.00 77.47 90 GLU A N 1
ATOM 694 C CA . GLU A 1 90 ? 23.445 -3.301 16.428 1.00 87.83 90 GLU A CA 1
ATOM 695 C C . GLU A 1 90 ? 24.189 -4.514 16.981 1.00 77.45 90 GLU A C 1
ATOM 696 O O . GLU A 1 90 ? 23.567 -5.402 17.571 1.00 74.20 90 GLU A O 1
ATOM 702 N N . ASN A 1 91 ? 25.516 -4.572 16.823 1.00 78.86 91 ASN A N 1
ATOM 703 C CA . ASN A 1 91 ? 26.228 -5.722 17.369 1.00 86.14 91 ASN A CA 1
ATOM 704 C C . ASN A 1 91 ? 26.319 -5.666 18.879 1.00 76.26 91 ASN A C 1
ATOM 705 O O . ASN A 1 91 ? 26.590 -6.693 19.510 1.00 75.52 91 ASN A O 1
ATOM 710 N N . PHE A 1 92 ? 26.043 -4.512 19.470 1.00 72.38 92 PHE A N 1
ATOM 711 C CA . PHE A 1 92 ? 25.972 -4.447 20.918 1.00 68.44 92 PHE A CA 1
ATOM 712 C C . PHE A 1 92 ? 24.691 -5.092 21.439 1.00 57.08 92 PHE A C 1
ATOM 713 O O . PHE A 1 92 ? 24.738 -5.974 22.304 1.00 60.52 92 PHE A O 1
ATOM 721 N N . LEU A 1 93 ? 23.534 -4.664 20.926 1.00 55.47 93 LEU A N 1
ATOM 722 C CA . LEU A 1 93 ? 22.269 -5.199 21.421 1.00 57.86 93 LEU A CA 1
ATOM 723 C C . LEU A 1 93 ? 22.127 -6.686 21.123 1.00 68.56 93 LEU A C 1
ATOM 724 O O . LEU A 1 93 ? 21.560 -7.426 21.935 1.00 59.34 93 LEU A O 1
ATOM 729 N N . ASN A 1 94 ? 22.632 -7.145 19.976 1.00 71.87 94 ASN A N 1
ATOM 730 C CA . ASN A 1 94 ? 22.616 -8.577 19.701 1.00 67.56 94 ASN A CA 1
ATOM 731 C C . ASN A 1 94 ? 23.551 -9.331 20.638 1.00 56.25 94 ASN A C 1
ATOM 732 O O . ASN A 1 94 ? 23.211 -10.421 21.110 1.00 50.96 94 ASN A O 1
ATOM 737 N N . MET A 1 95 ? 24.734 -8.773 20.916 1.00 48.01 95 MET A N 1
ATOM 738 C CA . MET A 1 95 ? 25.640 -9.397 21.877 1.00 55.61 95 MET A CA 1
ATOM 739 C C . MET A 1 95 ? 25.007 -9.463 23.262 1.00 64.96 95 MET A C 1
ATOM 740 O O . MET A 1 95 ? 25.144 -10.470 23.966 1.00 58.40 95 MET A O 1
ATOM 745 N N . ILE A 1 96 ? 24.309 -8.398 23.664 1.00 58.12 96 ILE A N 1
ATOM 746 C CA . ILE A 1 96 ? 23.643 -8.377 24.963 1.00 52.87 96 ILE A CA 1
ATOM 747 C C . ILE A 1 96 ? 22.633 -9.514 25.062 1.00 56.39 96 ILE A C 1
ATOM 748 O O . ILE A 1 96 ? 22.609 -10.263 26.045 1.00 54.64 96 ILE A O 1
ATOM 753 N N . LYS A 1 97 ? 21.783 -9.661 24.045 1.00 49.88 97 LYS A N 1
ATOM 754 C CA . LYS A 1 97 ? 20.860 -10.788 24.028 1.00 60.62 97 LYS A CA 1
ATOM 755 C C . LYS A 1 97 ? 21.578 -12.120 23.822 1.00 47.95 97 LYS A C 1
ATOM 756 O O . LYS A 1 97 ? 21.107 -13.149 24.315 1.00 56.29 97 LYS A O 1
ATOM 762 N N . ASP A 1 98 ? 22.708 -12.118 23.115 1.00 56.25 98 ASP A N 1
ATOM 763 C CA . ASP A 1 98 ? 23.463 -13.352 22.915 1.00 52.68 98 ASP A CA 1
ATOM 764 C C . ASP A 1 98 ? 23.967 -13.921 24.239 1.00 59.97 98 ASP A C 1
ATOM 765 O O . ASP A 1 98 ? 23.938 -15.140 24.447 1.00 48.92 98 ASP A O 1
ATOM 770 N N . VAL A 1 99 ? 24.429 -13.055 25.149 1.00 54.05 99 VAL A N 1
ATOM 771 C CA . VAL A 1 99 ? 24.945 -13.507 26.438 1.00 49.17 99 VAL A CA 1
ATOM 772 C C . VAL A 1 99 ? 23.855 -13.581 27.496 1.00 43.88 99 VAL A C 1
ATOM 773 O O . VAL A 1 99 ? 24.154 -13.892 28.658 1.00 47.22 99 VAL A O 1
ATOM 777 N N . LYS A 1 100 ? 22.607 -13.272 27.127 1.00 39.84 100 LYS A N 1
ATOM 778 C CA . LYS A 1 100 ? 21.377 -13.523 27.883 1.00 39.59 100 LYS A CA 1
ATOM 779 C C . LYS A 1 100 ? 21.058 -12.456 28.924 1.00 45.54 100 LYS A C 1
ATOM 780 O O . LYS A 1 100 ? 20.227 -12.697 29.809 1.00 37.67 100 LYS A O 1
ATOM 786 N N . LEU A 1 101 ? 21.673 -11.280 28.850 1.00 45.53 101 LEU A N 1
ATOM 787 C CA . LEU A 1 101 ? 21.282 -10.208 29.753 1.00 42.27 101 LEU A CA 1
ATOM 788 C C . LEU A 1 101 ? 19.859 -9.751 29.441 1.00 51.99 101 LEU A C 1
ATOM 789 O O . LEU A 1 101 ? 19.330 -9.973 28.350 1.00 40.30 101 LEU A O 1
ATOM 794 N N . ASP A 1 102 ? 19.232 -9.110 30.426 1.00 40.17 102 ASP A N 1
ATOM 795 C CA . ASP A 1 102 ? 17.826 -8.747 30.310 1.00 33.86 102 ASP A CA 1
ATOM 796 C C . ASP A 1 102 ? 17.601 -7.362 29.728 1.00 39.46 102 ASP A C 1
ATOM 797 O O . ASP A 1 102 ? 16.515 -7.098 29.199 1.00 49.66 102 ASP A O 1
ATOM 802 N N . GLY A 1 103 ? 18.577 -6.472 29.811 1.00 44.90 103 GLY A N 1
ATOM 803 C CA . GLY A 1 103 ? 18.352 -5.140 29.294 1.00 47.16 103 GLY A CA 1
ATOM 804 C C . GLY A 1 103 ? 19.578 -4.277 29.450 1.00 45.31 103 GLY A C 1
ATOM 805 O O . GLY A 1 103 ? 20.665 -4.746 29.797 1.00 37.11 103 GLY A O 1
ATOM 806 N N . ILE A 1 104 ? 19.377 -2.993 29.176 1.00 40.16 104 ILE A N 1
ATOM 807 C CA . ILE A 1 104 ? 20.428 -1.994 29.234 1.00 37.93 104 ILE A CA 1
ATOM 808 C C . ILE A 1 104 ? 19.888 -0.757 29.935 1.00 35.76 104 ILE A C 1
ATOM 809 O O . ILE A 1 104 ? 18.679 -0.566 30.078 1.00 40.24 104 ILE A O 1
ATOM 814 N N . LEU A 1 105 ? 20.816 0.088 30.377 1.00 39.87 105 LEU A N 1
ATOM 815 C CA . LEU A 1 105 ? 20.478 1.428 30.840 1.00 44.24 105 LEU A CA 1
ATOM 816 C C . LEU A 1 105 ? 21.532 2.369 30.277 1.00 36.63 105 LEU A C 1
ATOM 817 O O . LEU A 1 105 ? 22.712 2.263 30.625 1.00 47.80 105 LEU A O 1
ATOM 822 N N . PHE A 1 106 ? 21.104 3.280 29.413 1.00 38.40 106 PHE A N 1
ATOM 823 C CA . PHE A 1 106 ? 21.996 4.285 28.862 1.00 49.40 106 PHE A CA 1
ATOM 824 C C . PHE A 1 106 ? 21.820 5.570 29.651 1.00 43.51 106 PHE A C 1
ATOM 825 O O . PHE A 1 106 ? 20.793 6.244 29.486 1.00 47.69 106 PHE A O 1
ATOM 833 N N . PRO A 1 107 ? 22.762 5.947 30.521 1.00 53.28 107 PRO A N 1
ATOM 834 C CA . PRO A 1 107 ? 22.581 7.199 31.278 1.00 52.15 107 PRO A CA 1
ATOM 835 C C . PRO A 1 107 ? 22.475 8.424 30.387 1.00 54.35 107 PRO A C 1
ATOM 836 O O . PRO A 1 107 ? 21.659 9.313 30.654 1.00 5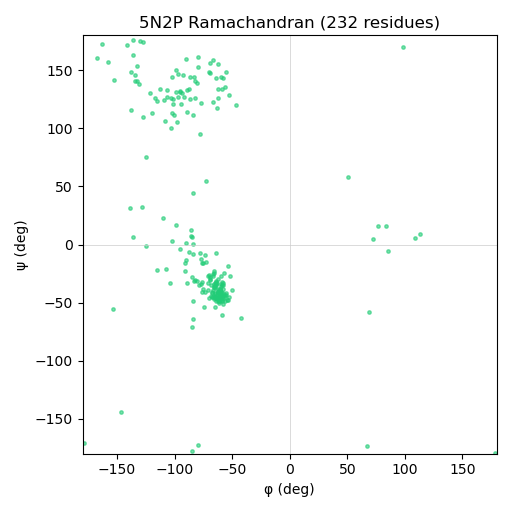2.37 107 PRO A O 1
ATOM 840 N N . ASP A 1 108 ? 23.275 8.490 29.325 1.00 58.06 108 ASP A N 1
ATOM 841 C CA . ASP A 1 108 ? 23.329 9.642 28.436 1.00 50.33 108 ASP A CA 1
ATOM 842 C C . ASP A 1 108 ? 22.277 9.606 27.337 1.00 52.52 108 ASP A C 1
ATOM 843 O O . ASP A 1 108 ? 22.366 10.395 26.389 1.00 64.56 108 ASP A O 1
ATOM 848 N N . LEU A 1 109 ? 21.292 8.709 27.433 1.00 51.79 109 LEU A N 1
ATOM 849 C CA . LEU A 1 109 ? 20.259 8.624 26.406 1.00 46.61 109 LEU A CA 1
ATOM 850 C C . LEU A 1 109 ? 19.425 9.897 26.356 1.00 61.92 109 LEU A C 1
ATOM 851 O O . LEU A 1 109 ? 19.278 10.515 25.294 1.00 59.18 109 LEU A O 1
ATOM 856 N N . LEU A 1 110 ? 18.868 10.309 27.495 1.00 56.15 110 LEU A N 1
ATOM 857 C CA . LEU A 1 110 ? 18.015 11.491 27.514 1.00 54.25 110 LEU A CA 1
ATOM 858 C C . LEU A 1 110 ? 18.806 12.787 27.419 1.00 57.25 110 LEU A C 1
ATOM 859 O O . LEU A 1 110 ? 18.217 13.835 27.134 1.00 73.01 110 LEU A O 1
ATOM 864 N N . ILE A 1 111 ? 20.118 12.742 27.647 1.00 58.55 111 ILE A N 1
ATOM 865 C CA . ILE A 1 111 ? 20.951 13.932 27.525 1.00 61.41 111 ILE A CA 1
ATOM 866 C C . ILE A 1 111 ? 21.366 14.110 26.070 1.00 70.85 111 ILE A C 1
ATOM 867 O O . ILE A 1 111 ? 20.877 15.009 25.379 1.00 72.05 111 ILE A O 1
ATOM 872 N N . ASP A 1 112 ? 22.249 13.235 25.590 1.00 64.22 112 ASP A N 1
ATOM 873 C CA . ASP A 1 112 ? 22.982 13.456 24.350 1.00 56.58 112 ASP A CA 1
ATOM 874 C C . ASP A 1 112 ? 22.341 12.817 23.129 1.00 60.04 112 ASP A C 1
ATOM 875 O O . ASP A 1 112 ? 22.855 12.993 22.019 1.00 74.47 112 ASP A O 1
ATOM 880 N N . TYR A 1 113 ? 21.254 12.068 23.299 1.00 64.85 113 TYR A N 1
ATOM 881 C CA . TYR A 1 113 ? 20.617 11.387 22.180 1.00 59.32 113 TYR A CA 1
ATOM 882 C C . TYR A 1 113 ? 19.105 11.490 22.276 1.00 67.45 113 TYR A C 1
ATOM 883 O O . TYR A 1 113 ? 18.385 10.595 21.819 1.00 71.73 113 TYR A O 1
ATOM 892 N N . ILE A 1 114 ? 18.617 12.590 22.853 1.00 65.72 114 ILE A N 1
ATOM 893 C CA . ILE A 1 114 ? 17.196 12.747 23.146 1.00 75.94 114 ILE A CA 1
ATOM 894 C C . ILE A 1 114 ? 16.352 12.644 21.881 1.00 76.69 114 ILE A C 1
ATOM 895 O O . ILE A 1 114 ? 15.239 12.102 21.911 1.00 80.59 114 ILE A O 1
ATOM 900 N N . ASP A 1 115 ? 16.868 13.125 20.749 1.00 82.33 115 ASP A N 1
ATOM 901 C CA . ASP A 1 115 ? 16.114 13.038 19.503 1.00 86.05 115 ASP A CA 1
ATOM 902 C C . ASP A 1 115 ? 16.024 11.605 18.996 1.00 91.90 115 ASP A C 1
ATOM 903 O O . ASP A 1 115 ? 15.063 11.254 18.302 1.00 88.47 115 ASP A O 1
ATOM 908 N N . ASP A 1 116 ? 17.002 10.768 19.333 1.00 92.04 116 ASP A N 1
ATOM 909 C CA . ASP A 1 116 ? 16.983 9.363 18.951 1.00 86.58 116 ASP A CA 1
ATOM 910 C C . ASP A 1 116 ? 16.191 8.493 19.923 1.00 83.23 116 ASP A C 1
ATOM 911 O O . ASP A 1 116 ? 16.208 7.269 19.782 1.00 84.47 116 ASP A O 1
ATOM 916 N N . LEU A 1 117 ? 15.502 9.079 20.904 1.00 82.69 117 LEU A N 1
ATOM 917 C CA . LEU A 1 117 ? 14.894 8.274 21.961 1.00 83.96 117 LEU A CA 1
ATOM 918 C C . LEU A 1 117 ? 13.919 7.243 21.402 1.00 82.46 117 LEU A C 1
ATOM 919 O O . LEU A 1 117 ? 14.014 6.050 21.711 1.00 80.14 117 LEU A O 1
ATOM 924 N N . ASP A 1 118 ? 12.980 7.684 20.561 1.00 85.94 118 ASP A N 1
ATOM 925 C CA . ASP A 1 118 ? 11.916 6.785 20.127 1.00 83.42 118 ASP A CA 1
ATOM 926 C C . ASP A 1 118 ? 12.421 5.709 19.174 1.00 78.43 118 ASP A C 1
ATOM 927 O O . ASP A 1 118 ? 11.901 4.588 19.185 1.00 66.79 118 ASP A O 1
ATOM 932 N N . LYS A 1 119 ? 13.413 6.019 18.338 1.00 80.69 119 LYS A N 1
ATOM 933 C CA . LYS A 1 119 ? 14.017 4.972 17.523 1.00 75.42 119 LYS A CA 1
ATOM 934 C C . LYS A 1 119 ? 14.690 3.933 18.411 1.00 75.78 119 LYS A C 1
ATOM 935 O O . LYS A 1 119 ? 14.445 2.730 18.273 1.00 74.57 119 LYS A O 1
ATOM 941 N N . ILE A 1 120 ? 15.476 4.393 19.392 1.00 76.67 120 ILE A N 1
ATOM 942 C CA . ILE A 1 120 ? 16.327 3.491 20.163 1.00 68.12 120 ILE A CA 1
ATOM 943 C C . ILE A 1 120 ? 15.485 2.612 21.073 1.00 60.34 120 ILE A C 1
ATOM 944 O O . ILE A 1 120 ? 15.761 1.419 21.234 1.00 64.05 120 ILE A O 1
ATOM 949 N N . ASP A 1 121 ? 14.436 3.177 21.667 1.00 62.17 121 ASP A N 1
ATOM 950 C CA . ASP A 1 121 ? 13.515 2.352 22.436 1.00 70.85 121 ASP A CA 1
ATOM 951 C C . ASP A 1 121 ? 12.891 1.276 21.557 1.00 65.45 121 ASP A C 1
ATOM 952 O O . ASP A 1 121 ? 12.787 0.110 21.959 1.00 62.53 121 ASP A O 1
ATOM 957 N N . GLY A 1 122 ? 12.485 1.647 20.340 1.00 71.05 122 GLY A N 1
ATOM 958 C CA . GLY A 1 122 ? 11.858 0.678 19.455 1.00 64.10 122 GLY A CA 1
ATOM 959 C C . GLY A 1 122 ? 12.772 -0.483 19.116 1.00 56.90 122 GLY A C 1
ATOM 960 O O . GLY A 1 122 ? 12.353 -1.644 19.133 1.00 60.46 122 GLY A O 1
ATOM 961 N N . ILE A 1 123 ? 14.040 -0.186 18.812 1.00 54.41 123 ILE A N 1
ATOM 962 C CA A ILE A 1 123 ? 15.009 -1.224 18.461 0.43 66.01 123 ILE A CA 1
ATOM 963 C CA B ILE A 1 123 ? 14.948 -1.265 18.441 0.57 66.63 123 ILE A CA 1
ATOM 964 C C . ILE A 1 123 ? 15.223 -2.169 19.637 1.00 71.58 123 ILE A C 1
ATOM 965 O O . ILE A 1 123 ? 15.182 -3.398 19.504 1.00 63.02 123 ILE A O 1
ATOM 974 N N . ILE A 1 124 ? 15.479 -1.593 20.813 1.00 72.63 124 ILE A N 1
ATOM 975 C CA . ILE A 1 124 ? 15.695 -2.398 22.011 1.00 53.05 124 ILE A CA 1
ATOM 976 C C . ILE A 1 124 ? 14.501 -3.307 22.264 1.00 51.08 124 ILE A C 1
ATOM 977 O O . ILE A 1 124 ? 14.652 -4.504 22.536 1.00 57.52 124 ILE A O 1
ATOM 982 N N . LYS A 1 125 ? 13.293 -2.752 22.155 1.00 53.84 125 LYS A N 1
ATOM 983 C CA . LYS A 1 125 ? 12.094 -3.505 22.499 1.00 57.57 125 LYS A CA 1
ATOM 984 C C . LYS A 1 125 ? 11.802 -4.614 21.495 1.00 70.20 125 LYS A C 1
ATOM 985 O O . LYS A 1 125 ? 11.258 -5.657 21.876 1.00 59.06 125 LYS A O 1
ATOM 991 N N A ASN A 1 126 ? 12.147 -4.423 20.226 0.45 69.53 126 ASN A N 1
ATOM 992 N N B ASN A 1 126 ? 12.145 -4.417 20.217 0.55 69.70 126 ASN A N 1
ATOM 993 C CA A ASN A 1 126 ? 11.936 -5.487 19.255 0.45 73.42 126 ASN A CA 1
ATOM 994 C CA B ASN A 1 126 ? 11.977 -5.458 19.210 0.55 73.45 126 ASN A CA 1
ATOM 995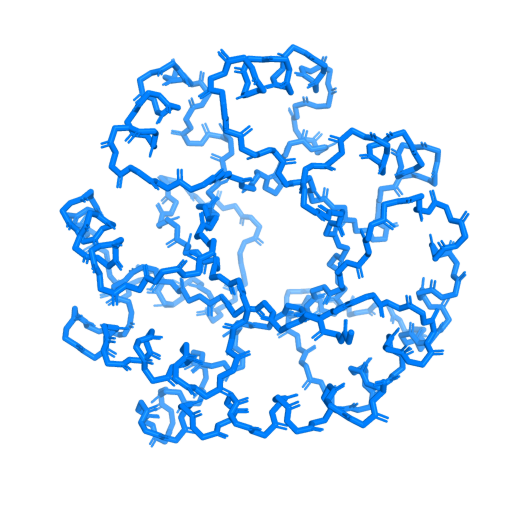 C C A ASN A 1 126 ? 13.045 -6.527 19.268 0.45 71.37 126 ASN A C 1
ATOM 996 C C B ASN A 1 126 ? 13.178 -6.394 19.135 0.55 71.33 126 ASN A C 1
ATOM 997 O O A ASN A 1 126 ? 13.011 -7.454 18.453 0.45 72.73 126 ASN A O 1
ATOM 998 O O B ASN A 1 126 ? 13.352 -7.094 18.130 0.55 73.28 126 ASN A O 1
ATOM 1007 N N . LYS A 1 127 ? 14.017 -6.403 20.170 1.00 70.65 127 LYS A N 1
ATOM 1008 C CA . LYS A 1 127 ? 14.990 -7.456 20.404 1.00 58.84 127 LYS A CA 1
ATOM 1009 C C . LYS A 1 127 ? 14.634 -8.251 21.649 1.00 65.43 127 LYS A C 1
ATOM 1010 O O . LYS A 1 127 ? 15.435 -9.066 22.105 1.00 67.53 127 LYS A O 1
ATOM 1016 N N . GLY A 1 128 ? 13.447 -8.027 22.206 1.00 61.12 128 GLY A N 1
ATOM 1017 C CA . GLY A 1 128 ? 13.059 -8.642 23.454 1.00 62.81 128 GLY A CA 1
ATOM 1018 C C . GLY A 1 128 ? 13.760 -8.091 24.672 1.00 67.35 128 GLY A C 1
ATOM 1019 O O . GLY A 1 128 ? 13.549 -8.607 25.775 1.00 65.35 128 GLY A O 1
ATOM 1020 N N . LEU A 1 129 ? 14.578 -7.056 24.510 1.00 66.38 129 LEU A N 1
ATOM 1021 C CA . LEU A 1 129 ? 15.380 -6.510 25.590 1.00 61.83 129 LEU A CA 1
ATOM 1022 C C . LEU A 1 129 ? 14.629 -5.408 26.326 1.00 58.81 129 LEU A C 1
ATOM 1023 O O . LEU A 1 129 ? 13.685 -4.804 25.810 1.00 47.49 129 LEU A O 1
ATOM 1028 N N . LYS A 1 130 ? 15.072 -5.153 27.552 1.00 63.01 130 LYS A N 1
ATOM 1029 C CA . LYS A 1 130 ? 14.488 -4.126 28.399 1.00 49.83 130 LYS A CA 1
ATOM 1030 C C . LYS A 1 130 ? 15.266 -2.826 28.237 1.00 41.70 130 LYS A C 1
ATOM 1031 O O . LYS A 1 130 ? 16.500 -2.819 28.318 1.00 44.63 130 LYS A O 1
ATOM 1037 N N . ASN A 1 131 ? 14.545 -1.730 28.004 1.00 49.10 131 ASN A N 1
ATOM 1038 C CA . ASN A 1 131 ? 15.148 -0.400 27.979 1.00 46.07 131 ASN A CA 1
ATOM 1039 C C . ASN A 1 131 ? 14.804 0.289 29.295 1.00 46.10 131 ASN A C 1
ATOM 1040 O O . ASN A 1 131 ? 13.695 0.806 29.470 1.00 43.75 131 ASN A O 1
ATOM 1045 N N . VAL A 1 132 ? 15.759 0.283 30.219 1.00 49.33 132 VAL A N 1
ATOM 1046 C CA . VAL A 1 132 ? 15.618 0.951 31.506 1.00 42.11 132 VAL A CA 1
ATOM 1047 C C . VAL A 1 132 ? 16.119 2.379 31.322 1.00 36.76 132 VAL A C 1
ATOM 1048 O O . VAL A 1 132 ? 17.306 2.603 31.071 1.00 36.56 132 VAL A O 1
ATOM 1052 N N . ILE A 1 133 ? 15.220 3.349 31.439 1.00 40.85 133 ILE A N 1
ATOM 1053 C CA . ILE A 1 133 ? 15.532 4.726 31.077 1.00 43.93 133 ILE A CA 1
ATOM 1054 C C . ILE A 1 133 ? 15.969 5.501 32.313 1.00 46.57 133 ILE A C 1
ATOM 1055 O O . ILE A 1 133 ? 15.328 5.433 33.370 1.00 44.20 133 ILE A O 1
ATOM 1060 N N . PHE A 1 134 ? 17.074 6.227 32.174 1.00 42.56 134 PHE A N 1
ATOM 1061 C CA . PHE A 1 134 ? 17.666 7.006 33.250 1.00 45.36 134 PHE A CA 1
ATOM 1062 C C . PHE A 1 134 ? 17.113 8.426 33.222 1.00 51.54 134 PHE A C 1
ATOM 1063 O O . PHE A 1 134 ? 17.146 9.089 32.180 1.00 41.85 134 PHE A O 1
ATOM 1071 N N . THR A 1 135 ? 16.595 8.882 34.360 1.00 43.11 135 THR A N 1
ATOM 1072 C CA . THR A 1 135 ? 16.217 10.273 34.544 1.00 39.09 135 THR A CA 1
ATOM 1073 C C . THR A 1 135 ? 16.881 10.809 35.803 1.00 51.38 135 THR A C 1
ATOM 1074 O O . THR A 1 135 ? 17.521 10.074 36.561 1.00 41.93 135 THR A O 1
ATOM 1078 N N . SER A 1 136 ? 16.715 12.106 36.020 1.00 47.19 136 SER A N 1
ATOM 1079 C CA . SER A 1 136 ? 17.374 12.803 37.114 1.00 47.46 136 SER A CA 1
ATOM 1080 C C . SER A 1 136 ? 16.655 14.130 37.330 1.00 56.06 136 SER A C 1
ATOM 1081 O O . SER A 1 136 ? 15.764 14.473 36.541 1.00 46.09 136 SER A O 1
ATOM 1084 N N . PRO A 1 137 ? 16.978 14.892 38.379 1.00 47.34 137 PRO A N 1
ATOM 1085 C CA . PRO A 1 137 ? 16.307 16.189 38.565 1.00 52.91 137 PRO A CA 1
ATOM 1086 C C . PRO A 1 137 ? 16.436 17.145 37.385 1.00 45.45 137 PRO A C 1
ATOM 1087 O O . PRO A 1 137 ? 15.575 18.021 37.235 1.00 51.50 137 PRO A O 1
ATOM 1091 N N . SER A 1 138 ? 17.466 17.018 36.548 1.00 49.79 138 SER A N 1
ATOM 1092 C CA . SER A 1 138 ? 17.653 17.918 35.416 1.00 51.63 138 SER A CA 1
ATOM 1093 C C . SER A 1 138 ? 16.877 17.485 34.175 1.00 59.66 138 SER A C 1
ATOM 1094 O O . SER A 1 138 ? 17.049 18.089 33.110 1.00 63.89 138 SER A O 1
ATOM 1097 N N . VAL A 1 139 ? 16.033 16.467 34.277 1.00 54.15 139 VAL A N 1
ATOM 1098 C CA . VAL A 1 139 ? 15.186 16.036 33.169 1.00 48.05 139 VAL A CA 1
ATOM 1099 C C . VAL A 1 139 ? 13.835 16.727 33.320 1.00 52.37 139 VAL A C 1
ATOM 1100 O O . VAL A 1 139 ? 13.180 16.555 34.358 1.00 49.97 139 VAL A O 1
ATOM 1104 N N . PRO A 1 140 ? 13.395 17.513 32.336 1.00 58.50 140 PRO A N 1
ATOM 1105 C CA . PRO A 1 140 ? 12.135 18.253 32.475 1.00 45.25 140 PRO A CA 1
ATOM 1106 C C . PRO A 1 140 ? 10.964 17.341 32.805 1.00 49.84 140 PRO A C 1
ATOM 1107 O O . PRO A 1 140 ? 10.910 16.182 32.387 1.00 57.36 140 PRO A O 1
ATOM 1111 N N . ASP A 1 141 ? 10.010 17.903 33.556 1.00 49.85 141 ASP A N 1
ATOM 1112 C CA . ASP A 1 141 ? 8.933 17.113 34.149 1.00 50.06 141 ASP A CA 1
ATOM 1113 C C . ASP A 1 141 ? 8.117 16.362 33.107 1.00 60.71 141 ASP A C 1
ATOM 1114 O O . ASP A 1 141 ? 7.693 15.225 33.346 1.00 58.02 141 ASP A O 1
ATOM 1119 N N . LEU A 1 142 ? 7.871 16.973 31.949 1.00 54.82 142 LEU A N 1
ATOM 1120 C CA . LEU A 1 142 ? 7.013 16.293 30.988 1.00 57.43 142 LEU A CA 1
ATOM 1121 C C . LEU A 1 142 ? 7.758 15.174 30.269 1.00 53.21 142 LEU A C 1
ATOM 1122 O O . LEU A 1 142 ? 7.160 14.138 29.957 1.00 55.43 142 LEU A O 1
ATOM 1127 N N . LEU A 1 143 ? 9.058 15.347 30.012 1.00 44.75 143 LEU A N 1
ATOM 1128 C CA . LEU A 1 143 ? 9.852 14.238 29.493 1.00 51.95 143 LEU A CA 1
ATOM 1129 C C . LEU A 1 143 ? 9.853 13.067 30.470 1.00 58.60 143 LEU A C 1
ATOM 1130 O O . LEU A 1 143 ? 9.707 11.908 30.062 1.00 47.40 143 LEU A O 1
ATOM 1135 N N . ILE A 1 144 ? 10.013 13.352 31.768 1.00 46.76 144 ILE A N 1
ATOM 1136 C CA . ILE A 1 144 ? 9.959 12.289 32.771 1.00 54.06 144 ILE A CA 1
ATOM 1137 C C . ILE A 1 144 ? 8.643 11.538 32.670 1.00 54.06 144 ILE A C 1
ATOM 1138 O O . ILE A 1 144 ? 8.602 10.303 32.728 1.00 56.00 144 ILE A O 1
ATOM 1143 N N . HIS A 1 145 ? 7.550 12.274 32.503 1.00 52.05 145 HIS A N 1
ATOM 1144 C CA . HIS A 1 145 ? 6.250 11.649 32.334 1.00 55.82 145 HIS A CA 1
ATOM 1145 C C . HIS A 1 145 ? 6.207 10.801 31.073 1.00 61.03 145 HIS A C 1
ATOM 1146 O O . HIS A 1 145 ? 5.591 9.729 31.053 1.00 53.41 145 HIS A O 1
ATOM 1153 N N . LYS A 1 146 ? 6.793 11.311 29.990 1.00 45.98 146 LYS A N 1
ATOM 1154 C CA . LYS A 1 146 ? 6.828 10.578 28.734 1.00 56.28 146 LYS A CA 1
ATOM 1155 C C . LYS A 1 146 ? 7.533 9.242 28.909 1.00 59.62 146 LYS A C 1
ATOM 1156 O O . LYS A 1 146 ? 6.934 8.177 28.713 1.00 54.66 146 LYS A O 1
ATOM 1162 N N . VAL A 1 147 ? 8.810 9.281 29.301 1.00 56.60 147 VAL A N 1
ATOM 1163 C CA . VAL A 1 147 ? 9.597 8.060 29.398 1.00 53.41 147 VAL A CA 1
ATOM 1164 C C . VAL A 1 147 ? 9.078 7.134 30.488 1.00 54.31 147 VAL A C 1
ATOM 1165 O O . VAL A 1 147 ? 9.319 5.925 30.430 1.00 51.90 147 VAL A O 1
ATOM 1169 N N . SER A 1 148 ? 8.358 7.666 31.482 1.00 49.46 148 SER A N 1
ATOM 1170 C CA . SER A 1 148 ? 7.782 6.818 32.520 1.00 44.47 148 SER A CA 1
ATOM 1171 C C . SER A 1 148 ? 6.818 5.780 31.958 1.00 64.30 148 SER A C 1
ATOM 1172 O O . SER A 1 148 ? 6.635 4.727 32.574 1.00 55.97 148 SER A O 1
ATOM 1175 N N . LYS A 1 149 ? 6.187 6.053 30.817 1.00 58.23 149 LYS A N 1
ATOM 1176 C CA . LYS A 1 149 ? 5.243 5.106 30.243 1.00 61.87 149 LYS A CA 1
ATOM 1177 C C . LYS A 1 149 ? 5.883 4.109 29.294 1.00 55.89 149 LYS A C 1
ATOM 1178 O O . LYS A 1 149 ? 5.237 3.111 28.957 1.00 61.53 149 LYS A O 1
ATOM 1184 N N . ILE A 1 150 ? 7.122 4.347 28.867 1.00 48.83 150 ILE A N 1
ATOM 1185 C CA . ILE A 1 150 ? 7.811 3.421 27.983 1.00 63.76 150 ILE A CA 1
ATOM 1186 C C . ILE A 1 150 ? 8.918 2.643 28.694 1.00 57.70 150 ILE A C 1
ATOM 1187 O O . ILE A 1 150 ? 9.262 1.544 28.237 1.00 61.68 150 ILE A O 1
ATOM 1192 N N . SER A 1 151 ? 9.439 3.132 29.820 1.00 60.83 151 SER A N 1
ATOM 1193 C CA . SER A 1 151 ? 10.588 2.487 30.456 1.00 42.32 151 SER A CA 1
ATOM 1194 C C . SER A 1 151 ? 10.245 1.068 30.890 1.00 39.01 151 SER A C 1
ATOM 1195 O O . SER A 1 151 ? 9.189 0.819 31.478 1.00 48.04 151 SER A O 1
ATOM 1198 N N . ASP A 1 152 ? 11.139 0.135 30.579 1.00 49.87 152 ASP A N 1
ATOM 1199 C CA . ASP A 1 152 ? 10.919 -1.265 30.903 1.00 42.79 152 ASP A CA 1
ATOM 1200 C C . ASP A 1 152 ? 11.407 -1.563 32.314 1.00 47.91 152 ASP A C 1
ATOM 1201 O O . ASP A 1 152 ? 12.403 -0.996 32.775 1.00 38.71 152 ASP A O 1
ATOM 1206 N N . LEU A 1 153 ? 10.675 -2.449 32.995 1.00 49.42 153 LEU A N 1
ATOM 1207 C CA . LEU A 1 153 ? 10.902 -2.825 34.387 1.00 52.53 153 LEU A CA 1
ATOM 1208 C C . LEU A 1 153 ? 10.571 -1.675 35.331 1.00 44.16 153 LEU A C 1
ATOM 1209 O O . LEU A 1 153 ? 9.729 -1.817 36.224 1.00 48.30 153 LEU A O 1
ATOM 1214 N N . PHE A 1 154 ? 11.230 -0.535 35.136 1.00 41.16 154 PHE A N 1
ATOM 1215 C CA . PHE A 1 154 ? 11.024 0.635 35.976 1.00 46.59 154 PHE A CA 1
ATOM 1216 C C . PHE A 1 154 ? 11.678 1.841 35.322 1.00 35.53 154 PHE A C 1
ATOM 1217 O O . PHE A 1 154 ? 12.569 1.712 34.477 1.00 40.68 154 PHE A O 1
ATOM 1225 N N . LEU A 1 155 ? 11.231 3.016 35.745 1.00 41.46 155 LEU A N 1
ATOM 1226 C CA . LEU A 1 155 ? 11.941 4.249 35.454 1.00 40.39 155 LEU A CA 1
ATOM 1227 C C . LEU A 1 155 ? 12.954 4.504 36.564 1.00 38.30 155 LEU A C 1
ATOM 1228 O O . LEU A 1 155 ? 12.632 4.373 37.748 1.00 42.23 155 LEU A O 1
ATOM 1233 N N . TYR A 1 156 ? 14.182 4.842 36.176 1.00 37.83 156 TYR A N 1
ATOM 1234 C CA . TYR A 1 156 ? 15.280 5.087 37.102 1.00 46.06 156 TYR A CA 1
ATOM 1235 C C . TYR A 1 156 ? 15.426 6.591 37.300 1.00 51.18 156 TYR A C 1
ATOM 1236 O O . TYR A 1 156 ? 15.460 7.349 36.324 1.00 42.07 156 TYR A O 1
ATOM 1245 N N . TYR A 1 157 ? 15.505 7.018 38.561 1.00 38.56 157 TYR A N 1
ATOM 1246 C CA . TYR A 1 157 ? 15.620 8.427 38.933 1.00 35.84 157 TYR A CA 1
ATOM 1247 C C . TYR A 1 157 ? 16.821 8.571 39.860 1.00 32.45 157 TYR A C 1
ATOM 1248 O O . TYR A 1 157 ? 16.786 8.119 41.008 1.00 39.67 157 TYR A O 1
ATOM 1257 N N . GLY A 1 158 ? 17.880 9.201 39.356 1.00 36.06 158 GLY A N 1
ATOM 1258 C CA . GLY A 1 158 ? 19.137 9.303 40.072 1.00 36.37 158 GLY A CA 1
ATOM 1259 C C . GLY A 1 158 ? 19.255 10.629 40.801 1.00 38.10 158 GLY A C 1
ATOM 1260 O O . GLY A 1 158 ? 19.094 11.697 40.207 1.00 38.94 158 GLY A O 1
ATOM 1261 N N . VAL A 1 159 ? 19.537 10.542 42.099 1.00 37.68 159 VAL A N 1
ATOM 1262 C CA . VAL A 1 159 ? 19.736 11.696 42.957 1.00 38.80 159 VAL A CA 1
ATOM 1263 C C . VAL A 1 159 ? 21.029 11.490 43.731 1.00 37.68 159 VAL A C 1
ATOM 1264 O O . VAL A 1 159 ? 21.661 10.436 43.659 1.00 38.95 159 VAL A O 1
ATOM 1268 N N . ARG A 1 160 ? 21.406 12.518 44.484 1.00 34.91 160 ARG A N 1
ATOM 1269 C CA . ARG A 1 160 ? 22.566 12.480 45.366 1.00 42.53 160 ARG A CA 1
ATOM 1270 C C . ARG A 1 160 ? 23.844 11.993 44.670 1.00 44.86 160 ARG A C 1
ATOM 1271 O O . ARG A 1 160 ? 24.456 11.015 45.111 1.00 41.57 160 ARG A O 1
ATOM 1279 N N . PRO A 1 161 ? 24.273 12.660 43.601 1.00 48.57 161 PRO A N 1
ATOM 1280 C CA . PRO A 1 161 ? 25.496 12.216 42.926 1.00 44.16 161 PRO A CA 1
ATOM 1281 C C . PRO A 1 161 ? 26.727 12.459 43.780 1.00 55.96 161 PRO A C 1
ATOM 1282 O O . PRO A 1 161 ? 26.759 13.318 44.668 1.00 49.01 161 PRO A O 1
ATOM 1286 N N . THR A 1 162 ? 27.758 11.673 43.488 1.00 58.33 162 THR A N 1
ATOM 1287 C CA . THR A 1 162 ? 29.025 11.883 44.166 1.00 77.54 162 THR A CA 1
ATOM 1288 C C . THR A 1 162 ? 29.757 13.094 43.609 1.00 76.15 162 THR A C 1
ATOM 1289 O O . THR A 1 162 ? 30.468 13.781 44.351 1.00 84.98 162 THR A O 1
ATOM 1293 N N . THR A 1 163 ? 29.604 13.370 42.323 1.00 72.12 163 THR A N 1
ATOM 1294 C CA . THR A 1 163 ? 30.168 14.556 41.707 1.00 79.76 163 THR A CA 1
ATOM 1295 C C . THR A 1 163 ? 29.287 15.766 42.005 1.00 77.89 163 THR A C 1
ATOM 1296 O O . THR A 1 163 ? 28.084 15.635 42.256 1.00 82.11 163 THR A O 1
ATOM 1300 N N . GLY A 1 164 ? 29.899 16.954 42.020 1.00 82.99 164 GLY A N 1
ATOM 1301 C CA . GLY A 1 164 ? 29.142 18.184 42.200 1.00 76.06 164 GLY A CA 1
ATOM 1302 C C . GLY A 1 164 ? 28.526 18.317 43.587 1.00 74.18 164 GLY A C 1
ATOM 1303 O O . GLY A 1 164 ? 28.761 17.520 44.497 1.00 82.83 164 GLY A O 1
ATOM 1304 N N . VAL A 1 165 ? 27.716 19.356 43.730 1.00 78.28 165 VAL A N 1
ATOM 1305 C CA A VAL A 1 165 ? 27.009 19.647 44.975 0.55 72.56 165 VAL A CA 1
ATOM 1306 C CA B VAL A 1 165 ? 27.009 19.647 44.974 0.45 72.86 165 VAL A CA 1
ATOM 1307 C C . VAL A 1 165 ? 25.599 19.077 44.872 1.00 65.85 165 VAL A C 1
ATOM 1308 O O . VAL A 1 165 ? 24.894 19.378 43.897 1.00 59.46 165 VAL A O 1
ATOM 1315 N N . PRO A 1 166 ? 25.156 18.271 45.833 1.00 59.02 166 PRO A N 1
ATOM 1316 C CA . PRO A 1 166 ? 23.778 17.776 45.796 1.00 49.51 166 PRO A CA 1
ATOM 1317 C C . PRO A 1 166 ? 22.795 18.933 45.887 1.00 54.43 166 PRO A C 1
ATOM 1318 O O . PRO A 1 166 ? 23.115 20.011 46.396 1.00 45.41 166 PRO A O 1
ATOM 1322 N N . ILE A 1 167 ? 21.594 18.705 45.366 1.00 40.66 167 ILE A N 1
ATOM 1323 C CA . ILE A 1 167 ? 20.493 19.650 45.527 1.00 39.89 167 ILE A CA 1
ATOM 1324 C C . ILE A 1 167 ? 20.174 19.751 47.015 1.00 42.02 167 ILE A C 1
ATOM 1325 O O . ILE A 1 167 ? 19.799 18.744 47.634 1.00 40.61 167 ILE A O 1
ATOM 1330 N N . PRO A 1 168 ? 20.331 20.953 47.649 1.00 44.83 168 PRO A N 1
ATOM 1331 C CA . PRO A 1 168 ? 20.063 21.087 49.093 1.00 37.46 168 PRO A CA 1
ATOM 1332 C C . PRO A 1 168 ? 18.575 21.052 49.420 1.00 40.16 168 PRO A C 1
ATOM 1333 O O . PRO A 1 168 ? 18.021 21.953 50.060 1.00 40.57 168 PRO A O 1
ATOM 1337 N N . VAL A 1 169 ? 17.916 19.988 48.964 1.00 37.78 169 VAL A N 1
ATOM 1338 C CA . VAL A 1 169 ? 16.503 19.736 49.209 1.00 35.65 169 VAL A CA 1
ATOM 1339 C C . VAL A 1 169 ? 16.366 18.290 49.660 1.00 35.53 169 VAL A C 1
ATOM 1340 O O . VAL A 1 169 ? 17.054 17.404 49.139 1.00 34.73 169 VAL A O 1
ATOM 1344 N N . SER A 1 170 ? 15.489 18.053 50.636 1.00 32.88 170 SER A N 1
ATOM 1345 C CA . SER A 1 170 ? 15.317 16.708 51.165 1.00 35.49 170 SER A CA 1
ATOM 1346 C C . SER A 1 170 ? 14.918 15.751 50.048 1.00 37.19 170 SER A C 1
ATOM 1347 O O . SER A 1 170 ? 14.189 16.118 49.122 1.00 34.93 170 SER A O 1
ATOM 1350 N N . VAL A 1 171 ? 15.427 14.519 50.129 1.00 39.43 171 VAL A N 1
ATOM 1351 C CA . VAL A 1 171 ? 15.054 13.493 49.159 1.00 34.96 171 VAL A CA 1
ATOM 1352 C C . VAL A 1 171 ? 13.550 13.247 49.189 1.00 38.65 171 VAL A C 1
ATOM 1353 O O . VAL A 1 171 ? 12.938 12.964 48.152 1.00 42.52 171 VAL A O 1
ATOM 1357 N N . LYS A 1 172 ? 12.930 13.360 50.369 1.00 33.24 172 LYS A N 1
ATOM 1358 C CA . LYS A 1 172 ? 11.477 13.246 50.460 1.00 36.92 172 LYS A CA 1
ATOM 1359 C C . LYS A 1 172 ? 10.784 14.243 49.538 1.00 40.97 172 LYS A C 1
ATOM 1360 O O . LYS A 1 172 ? 9.814 13.895 48.858 1.00 38.58 172 LYS A O 1
ATOM 1366 N N . GLN A 1 173 ? 11.267 15.489 49.502 1.00 37.28 173 GLN A N 1
ATOM 1367 C CA . GLN A 1 173 ? 10.641 16.484 48.637 1.00 40.78 173 GLN A CA 1
ATOM 1368 C C . GLN A 1 173 ? 10.966 16.232 47.170 1.00 44.10 173 GLN A C 1
ATOM 1369 O O . GLN A 1 173 ? 10.093 16.379 46.307 1.00 50.17 173 GLN A O 1
ATOM 1375 N N . LEU A 1 174 ? 12.214 15.862 46.863 1.00 41.62 174 LEU A N 1
ATOM 1376 C CA . LEU A 1 174 ? 12.579 15.562 45.480 1.00 38.70 174 LEU A CA 1
ATOM 1377 C C . LEU A 1 174 ? 11.712 14.452 44.903 1.00 45.18 174 LEU A C 1
ATOM 1378 O O . LEU A 1 174 ? 11.279 14.531 43.749 1.00 41.60 174 LEU A O 1
ATOM 1383 N N . ILE A 1 175 ? 11.448 13.409 45.690 1.00 37.72 175 ILE A N 1
ATOM 1384 C CA . ILE A 1 175 ? 10.671 12.286 45.179 1.00 43.72 175 ILE A CA 1
ATOM 1385 C C . ILE A 1 175 ? 9.184 12.616 45.169 1.00 47.87 175 ILE A C 1
ATOM 1386 O O . ILE A 1 175 ? 8.454 12.191 44.267 1.00 45.44 175 ILE A O 1
ATOM 1391 N N . ASN A 1 176 ? 8.717 13.384 46.159 1.00 51.76 176 ASN A N 1
ATOM 1392 C CA . ASN A 1 176 ? 7.350 13.899 46.117 1.00 44.25 176 ASN A CA 1
ATOM 1393 C C . ASN A 1 176 ? 7.043 14.567 44.781 1.00 41.30 176 ASN A C 1
ATOM 1394 O O . ASN A 1 176 ? 5.938 14.418 44.246 1.00 54.82 176 ASN A O 1
ATOM 1399 N N . ARG A 1 177 ? 8.010 15.302 44.221 1.00 41.32 177 ARG A N 1
ATOM 1400 C CA . ARG A 1 177 ? 7.753 16.074 43.009 1.00 47.80 177 ARG A CA 1
ATOM 1401 C C . ARG A 1 177 ? 7.874 15.275 41.721 1.00 53.83 177 ARG A C 1
ATOM 1402 O O . ARG A 1 177 ? 7.542 15.815 40.660 1.00 61.11 177 ARG A O 1
ATOM 1410 N N . VAL A 1 178 ? 8.347 14.031 41.766 1.00 49.14 178 VAL A N 1
ATOM 1411 C CA . VAL A 1 178 ? 8.332 13.183 40.582 1.00 49.86 178 VAL A CA 1
ATOM 1412 C C . VAL A 1 178 ? 7.421 11.972 40.728 1.00 52.71 178 VAL A C 1
ATOM 1413 O O . VAL A 1 178 ? 6.998 11.417 39.701 1.00 49.79 178 VAL A O 1
ATOM 1417 N N . ARG A 1 179 ? 7.092 11.541 41.952 1.00 45.09 179 ARG A N 1
ATOM 1418 C CA . ARG A 1 179 ? 6.300 10.326 42.130 1.00 39.04 179 ARG A CA 1
ATOM 1419 C C . ARG A 1 179 ? 5.015 10.377 41.315 1.00 53.97 179 ARG A C 1
ATOM 1420 O O . ARG A 1 179 ? 4.651 9.406 40.643 1.00 52.50 179 ARG A O 1
ATOM 1428 N N . ASN A 1 180 ? 4.322 11.512 41.353 1.00 46.92 180 ASN A N 1
ATOM 1429 C CA A ASN A 1 180 ? 3.077 11.721 40.625 0.46 55.39 180 ASN A CA 1
ATOM 1430 C CA B ASN A 1 180 ? 3.073 11.610 40.615 0.54 57.02 180 ASN A CA 1
ATOM 1431 C C . ASN A 1 180 ? 3.274 11.819 39.118 1.00 52.37 180 ASN A C 1
ATOM 1432 O O . ASN A 1 180 ? 2.286 11.780 38.375 1.00 52.88 180 ASN A O 1
ATOM 1441 N N . LEU A 1 181 ? 4.512 11.994 38.653 1.00 55.11 181 LEU A N 1
ATOM 1442 C CA . LEU A 1 181 ? 4.803 12.101 37.229 1.00 50.12 181 LEU A CA 1
ATOM 1443 C C . LEU A 1 181 ? 5.118 10.762 36.584 1.00 52.50 181 LEU A C 1
ATOM 1444 O O . LEU A 1 181 ? 5.113 10.665 35.352 1.00 51.67 181 LEU A O 1
ATOM 1449 N N . VAL A 1 182 ? 5.404 9.743 37.384 1.00 54.29 182 VAL A N 1
ATOM 1450 C CA . VAL A 1 182 ? 5.945 8.478 36.907 1.00 52.82 182 VAL A CA 1
ATOM 1451 C C . VAL A 1 182 ? 4.847 7.434 37.032 1.00 52.39 182 VAL A C 1
ATOM 1452 O O . VAL A 1 182 ? 4.518 6.994 38.140 1.00 57.98 182 VAL A O 1
ATOM 145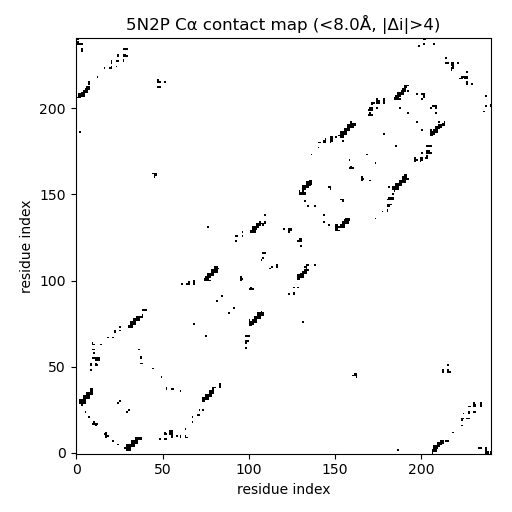6 N N . GLU A 1 183 ? 4.266 7.029 35.907 1.00 54.48 183 GLU A N 1
ATOM 1457 C CA . GLU A 1 183 ? 3.252 5.983 35.957 1.00 61.08 183 GLU A CA 1
ATOM 1458 C C . GLU A 1 183 ? 3.824 4.592 36.117 1.00 72.12 183 GLU A C 1
ATOM 1459 O O . GLU A 1 183 ? 3.060 3.659 36.391 1.00 84.79 183 GLU A O 1
ATOM 1465 N N . ASN A 1 184 ? 5.130 4.441 35.944 1.00 61.31 184 ASN A N 1
ATOM 1466 C CA . ASN A 1 184 ? 5.811 3.159 36.006 1.00 65.72 184 ASN A CA 1
ATOM 1467 C C . ASN A 1 184 ? 6.025 2.773 37.465 1.00 60.94 184 ASN A C 1
ATOM 1468 O O . ASN A 1 184 ? 5.525 3.417 38.392 1.00 50.50 184 ASN A O 1
ATOM 1473 N N . LYS A 1 185 ? 6.776 1.701 37.685 1.00 51.79 185 LYS A N 1
ATOM 1474 C CA . LYS A 1 185 ? 7.499 1.587 38.936 1.00 53.56 185 LYS A CA 1
ATOM 1475 C C . LYS A 1 185 ? 8.619 2.622 38.948 1.00 46.83 185 LYS A C 1
ATOM 1476 O O . LYS A 1 185 ? 9.169 2.985 37.904 1.00 48.24 185 LYS A O 1
ATOM 1482 N N . LEU A 1 186 ? 8.930 3.129 40.136 1.00 40.53 186 LEU A N 1
ATOM 1483 C CA . LEU A 1 186 ? 9.913 4.197 40.296 1.00 46.92 186 LEU A CA 1
ATOM 1484 C C . LEU A 1 186 ? 11.040 3.697 41.185 1.00 39.61 186 LEU A C 1
ATOM 1485 O O . LEU A 1 186 ? 10.829 3.429 42.373 1.00 37.40 186 LEU A O 1
ATOM 1490 N N . ILE A 1 187 ? 12.227 3.566 40.602 1.00 39.78 187 ILE A N 1
ATOM 1491 C CA . ILE A 1 187 ? 13.443 3.228 41.329 1.00 38.92 187 ILE A CA 1
ATOM 1492 C C . ILE A 1 187 ? 14.258 4.499 41.490 1.00 37.22 187 ILE A C 1
ATOM 1493 O O . ILE A 1 187 ? 14.551 5.188 40.502 1.00 37.74 187 ILE A O 1
ATOM 1498 N N . VAL A 1 188 ? 14.628 4.816 42.724 1.00 37.47 188 VAL A N 1
ATOM 1499 C CA . VAL A 1 188 ? 15.458 5.978 42.999 1.00 32.25 188 VAL A CA 1
ATOM 1500 C C . VAL A 1 188 ? 16.883 5.498 43.223 1.00 31.76 188 VAL A C 1
ATOM 1501 O O . VAL A 1 188 ? 17.142 4.690 44.122 1.00 32.73 188 VAL A O 1
ATOM 1505 N N . GLY A 1 189 ? 17.803 5.985 42.400 1.00 33.74 189 GLY A N 1
ATOM 1506 C CA . GLY A 1 189 ? 19.204 5.635 42.512 1.00 31.62 189 GLY A CA 1
ATOM 1507 C C . GLY A 1 189 ? 19.979 6.709 43.253 1.00 38.27 189 GLY A C 1
ATOM 1508 O O . GLY A 1 189 ? 19.638 7.888 43.199 1.00 38.45 189 GLY A O 1
ATOM 1509 N N . PHE A 1 190 ? 21.037 6.287 43.940 1.00 29.47 190 PHE A N 1
ATOM 1510 C CA . PHE A 1 190 ? 21.796 7.162 44.825 1.00 40.43 190 PHE A CA 1
ATOM 1511 C C . PHE A 1 190 ? 23.284 7.041 44.543 1.00 44.15 190 PHE A C 1
ATOM 1512 O O . PHE A 1 190 ? 23.794 5.934 44.350 1.00 38.93 190 PHE A O 1
ATOM 1520 N N . GLY A 1 191 ? 23.977 8.177 44.527 1.00 38.62 191 GLY A N 1
ATOM 1521 C CA . GLY A 1 191 ? 25.425 8.168 44.558 1.00 40.46 191 GLY A CA 1
ATOM 1522 C C . GLY A 1 191 ? 25.894 8.054 45.993 1.00 41.54 191 GLY A C 1
ATOM 1523 O O . GLY A 1 191 ? 26.519 7.061 46.376 1.00 50.28 191 GLY A O 1
ATOM 1524 N N . LEU A 1 192 ? 25.590 9.073 46.796 1.00 42.98 192 LEU A N 1
ATOM 1525 C CA . LEU A 1 192 ? 25.708 8.990 48.246 1.00 54.96 192 LEU A CA 1
ATOM 1526 C C . LEU A 1 192 ? 24.400 8.431 48.795 1.00 38.77 192 LEU A C 1
ATOM 1527 O O . LEU A 1 192 ? 23.319 8.874 48.393 1.00 46.04 192 LEU A O 1
ATOM 1532 N N . SER A 1 193 ? 24.492 7.470 49.709 1.00 44.18 193 SER A N 1
ATOM 1533 C CA . SER A 1 193 ? 23.320 6.734 50.185 1.00 58.47 193 SER A CA 1
ATOM 1534 C C . SER A 1 193 ? 23.230 6.820 51.709 1.00 53.80 193 SER A C 1
ATOM 1535 O O . SER A 1 193 ? 23.509 5.838 52.399 1.00 58.64 193 SER A O 1
ATOM 1538 N N . SER A 1 194 ? 22.819 7.971 52.230 1.00 47.91 194 SER A N 1
ATOM 1539 C CA . SER A 1 194 ? 22.457 8.025 53.639 1.00 52.23 194 SER A CA 1
ATOM 1540 C C . SER A 1 194 ? 21.164 7.249 53.862 1.00 52.15 194 SER A C 1
ATOM 1541 O O . SER A 1 194 ? 20.304 7.173 52.979 1.00 44.63 194 SER A O 1
ATOM 1544 N N . GLU A 1 195 ? 21.037 6.647 55.047 1.00 36.31 195 GLU A N 1
ATOM 1545 C CA . GLU A 1 195 ? 19.816 5.910 55.357 1.00 48.41 195 GLU A CA 1
ATOM 1546 C C . GLU A 1 195 ? 18.603 6.826 55.392 1.00 47.57 195 GLU A C 1
ATOM 1547 O O . GLU A 1 195 ? 17.502 6.407 55.017 1.00 50.70 195 GLU A O 1
ATOM 1553 N N . SER A 1 196 ? 18.784 8.068 55.840 1.00 52.59 196 SER A N 1
ATOM 1554 C CA . SER A 1 196 ? 17.693 9.036 55.814 1.00 53.96 196 SER A CA 1
ATOM 1555 C C . SER A 1 196 ? 17.228 9.290 54.384 1.00 47.10 196 SER A C 1
ATOM 1556 O O . SER A 1 196 ? 16.023 9.318 54.106 1.00 45.00 196 SER A O 1
ATOM 1559 N N . ASP A 1 197 ? 18.178 9.459 53.456 1.00 47.95 197 ASP A N 1
ATOM 1560 C CA . ASP A 1 197 ? 17.824 9.653 52.051 1.00 40.31 197 ASP A CA 1
ATOM 1561 C C . ASP A 1 197 ? 17.040 8.466 51.500 1.00 37.74 197 ASP A C 1
ATOM 1562 O O . ASP A 1 197 ? 16.062 8.650 50.766 1.00 35.08 197 ASP A O 1
ATOM 1567 N N . LEU A 1 198 ? 17.459 7.239 51.835 1.00 36.40 198 LEU A N 1
ATOM 1568 C CA . LEU A 1 198 ? 16.782 6.057 51.303 1.00 37.87 198 LEU A CA 1
ATOM 1569 C C . LEU A 1 198 ? 15.366 5.932 51.849 1.00 46.85 198 LEU A C 1
ATOM 1570 O O . LEU A 1 198 ? 14.427 5.655 51.093 1.00 39.59 198 LEU A O 1
ATOM 1575 N N . ARG A 1 199 ? 15.194 6.118 53.160 1.00 35.43 199 ARG A N 1
ATOM 1576 C CA . ARG A 1 199 ? 13.863 6.046 53.752 1.00 40.50 199 ARG A CA 1
ATOM 1577 C C . ARG A 1 199 ? 12.965 7.171 53.255 1.00 39.75 199 ARG A C 1
ATOM 1578 O O . ARG A 1 199 ? 11.752 6.977 53.110 1.00 38.83 199 ARG A O 1
ATOM 1586 N N . ASP A 1 200 ? 13.539 8.348 52.994 1.00 39.71 200 ASP A N 1
ATOM 1587 C CA . ASP A 1 200 ? 12.772 9.439 52.402 1.00 36.12 200 ASP A CA 1
ATOM 1588 C C . ASP A 1 200 ? 12.178 9.032 51.059 1.00 47.10 200 ASP A C 1
ATOM 1589 O O . ASP A 1 200 ? 11.003 9.299 50.785 1.00 40.09 200 ASP A O 1
ATOM 1594 N N . ALA A 1 201 ? 12.975 8.379 50.208 1.00 37.91 201 ALA A N 1
ATOM 1595 C CA . ALA A 1 201 ? 12.484 7.973 48.893 1.00 43.87 201 ALA A CA 1
ATOM 1596 C C . ALA A 1 201 ? 11.405 6.903 49.007 1.00 37.69 201 ALA A C 1
ATOM 1597 O O . ALA A 1 201 ? 10.370 6.985 48.335 1.00 38.97 201 ALA A O 1
ATOM 1599 N N . LEU A 1 202 ? 11.635 5.890 49.846 1.00 39.32 202 LEU A N 1
ATOM 1600 C CA . LEU A 1 202 ? 10.642 4.837 50.030 1.00 41.72 202 LEU A CA 1
ATOM 1601 C C . LEU A 1 202 ? 9.358 5.384 50.641 1.00 42.94 202 LEU A C 1
ATOM 1602 O O . LEU A 1 202 ? 8.259 5.062 50.175 1.00 41.04 202 LEU A O 1
ATOM 1607 N N . SER A 1 203 ? 9.472 6.210 51.687 1.00 45.72 203 SER A N 1
ATOM 1608 C CA . SER A 1 203 ? 8.280 6.802 52.287 1.00 54.27 203 SER A CA 1
ATOM 1609 C C . SER A 1 203 ? 7.571 7.761 51.338 1.00 48.35 203 SER A C 1
ATOM 1610 O O . SER A 1 203 ? 6.368 7.990 51.497 1.00 49.21 203 SER A O 1
ATOM 1613 N N . ALA A 1 204 ? 8.285 8.330 50.362 1.00 44.49 204 ALA A N 1
ATOM 1614 C CA . ALA A 1 204 ? 7.681 9.190 49.350 1.00 42.84 204 ALA A CA 1
ATOM 1615 C C . ALA A 1 204 ? 7.079 8.411 48.187 1.00 49.67 204 ALA A C 1
ATOM 1616 O O . ALA A 1 204 ? 6.552 9.030 47.255 1.00 53.07 204 ALA A O 1
ATOM 1618 N N . GLY A 1 205 ? 7.157 7.081 48.204 1.00 43.11 205 GLY A N 1
ATOM 1619 C CA . GLY A 1 205 ? 6.451 6.256 47.244 1.00 35.22 205 GLY A CA 1
ATOM 1620 C C . GLY A 1 205 ? 7.311 5.580 46.203 1.00 44.16 205 GLY A C 1
ATOM 1621 O O . GLY A 1 205 ? 6.759 4.965 45.281 1.00 46.91 205 GLY A O 1
ATOM 1622 N N . ALA A 1 206 ? 8.634 5.680 46.299 1.00 39.34 206 ALA A N 1
ATOM 1623 C CA . ALA A 1 206 ? 9.488 4.935 45.387 1.00 43.46 206 ALA A CA 1
ATOM 1624 C C . ALA A 1 206 ? 9.224 3.443 45.540 1.00 39.91 206 ALA A C 1
ATOM 1625 O O . ALA A 1 206 ? 8.938 2.952 46.635 1.00 36.99 206 ALA A O 1
ATOM 1627 N N . ASP A 1 207 ? 9.285 2.723 44.428 1.00 36.17 207 ASP A N 1
ATOM 1628 C CA . ASP A 1 207 ? 9.056 1.287 44.445 1.00 37.40 207 ASP A CA 1
ATOM 1629 C C . ASP A 1 207 ? 10.327 0.503 44.717 1.00 41.12 207 ASP A C 1
ATOM 1630 O O . ASP A 1 207 ? 10.267 -0.719 44.882 1.00 36.63 207 ASP A O 1
ATOM 1635 N N . GLY A 1 208 ? 11.463 1.182 44.766 1.00 35.18 208 GLY A N 1
ATOM 1636 C CA . GLY A 1 208 ? 12.701 0.569 45.195 1.00 38.79 208 GLY A CA 1
ATOM 1637 C C . GLY A 1 208 ? 13.814 1.584 45.094 1.00 35.13 208 GLY A C 1
ATOM 1638 O O . GLY A 1 208 ? 13.603 2.739 44.709 1.00 35.00 208 GLY A O 1
ATOM 1639 N N . ILE A 1 209 ? 15.011 1.138 45.449 1.00 31.53 209 ILE A N 1
ATOM 1640 C CA . ILE A 1 209 ? 16.182 1.998 45.409 1.00 37.25 209 ILE A CA 1
ATOM 1641 C C . ILE A 1 209 ? 17.311 1.253 44.721 1.00 35.80 209 ILE A C 1
ATOM 1642 O O . ILE A 1 209 ? 17.354 0.020 44.711 1.00 29.50 209 ILE A O 1
ATOM 1647 N N . ALA A 1 210 ? 18.222 2.014 44.123 1.00 30.42 210 ALA A N 1
ATOM 1648 C CA . ALA A 1 210 ? 19.413 1.459 43.502 1.00 33.23 210 ALA A CA 1
ATOM 1649 C C . ALA A 1 210 ? 20.637 2.070 44.162 1.00 29.75 210 ALA A C 1
ATOM 1650 O O . ALA A 1 210 ? 20.719 3.294 44.312 1.00 41.43 210 ALA A O 1
ATOM 1652 N N . ILE A 1 211 ? 21.577 1.219 44.565 1.00 33.39 211 ILE A N 1
ATOM 1653 C CA . ILE A 1 211 ? 22.785 1.656 45.250 1.00 33.96 211 ILE A CA 1
ATOM 1654 C C . ILE A 1 211 ? 23.967 0.879 44.693 1.00 32.46 211 ILE A C 1
ATOM 1655 O O . ILE A 1 211 ? 23.833 -0.274 44.275 1.00 30.82 211 ILE A O 1
ATOM 1660 N N . GLY A 1 212 ? 25.129 1.524 44.676 1.00 26.94 212 GLY A N 1
ATOM 1661 C CA . GLY A 1 212 ? 26.294 0.905 44.078 1.00 37.37 212 GLY A CA 1
ATOM 1662 C C . GLY A 1 212 ? 27.615 1.377 44.642 1.00 38.39 212 GLY A C 1
ATOM 1663 O O . GLY A 1 212 ? 28.425 0.562 45.096 1.00 35.46 212 GLY A O 1
ATOM 1664 N N . THR A 1 213 ? 27.848 2.693 44.606 1.00 40.02 213 THR A N 1
ATOM 1665 C CA . THR A 1 213 ? 29.111 3.239 45.093 1.00 41.86 213 THR A CA 1
ATOM 1666 C C . THR A 1 213 ? 29.355 2.875 46.550 1.00 38.72 213 THR A C 1
ATOM 1667 O O . THR A 1 213 ? 30.505 2.670 46.953 1.00 40.59 213 THR A O 1
ATOM 1671 N N . VAL A 1 214 ? 28.289 2.773 47.346 1.00 35.66 214 VAL A N 1
ATOM 1672 C CA . VAL A 1 214 ? 28.431 2.382 48.747 1.00 41.42 214 VAL A CA 1
ATOM 1673 C C . VAL A 1 214 ? 29.101 1.019 48.854 1.00 40.98 214 VAL A C 1
ATOM 1674 O O . VAL A 1 214 ? 29.900 0.769 49.765 1.00 40.12 214 VAL A O 1
ATOM 1678 N N . PHE A 1 215 ? 28.813 0.126 47.907 1.00 38.35 215 PHE A N 1
ATOM 1679 C CA . PHE A 1 215 ? 29.406 -1.205 47.945 1.00 40.16 215 PHE A CA 1
ATOM 1680 C C . PHE A 1 215 ? 30.862 -1.186 47.510 1.00 33.75 215 PHE A C 1
ATOM 1681 O O . PHE A 1 215 ? 31.687 -1.915 48.067 1.00 40.49 215 PHE A O 1
ATOM 1689 N N . ILE A 1 216 ? 31.190 -0.367 46.511 1.00 39.26 216 ILE A N 1
ATOM 1690 C CA . ILE A 1 216 ? 32.581 -0.221 46.098 1.00 41.93 216 ILE A CA 1
ATOM 1691 C C . ILE A 1 216 ? 33.424 0.296 47.259 1.00 47.66 216 ILE A C 1
ATOM 1692 O O . ILE A 1 216 ? 34.509 -0.229 47.541 1.00 46.35 216 ILE A O 1
ATOM 1697 N N . GLU A 1 217 ? 32.922 1.313 47.968 1.00 46.19 217 GLU A N 1
ATOM 1698 C CA . GLU A 1 217 ? 33.600 1.832 49.154 1.00 47.47 217 GLU A CA 1
ATOM 1699 C C . GLU A 1 217 ? 33.751 0.772 50.234 1.00 43.88 217 GLU A C 1
ATOM 1700 O O . GLU A 1 217 ? 34.821 0.640 50.837 1.00 44.67 217 GLU A O 1
ATOM 1706 N N . GLU A 1 218 ? 32.673 0.041 50.529 1.00 38.41 218 GLU A N 1
ATOM 1707 C CA . GLU A 1 218 ? 32.741 -0.947 51.598 1.00 39.23 218 GLU A CA 1
ATOM 1708 C C . GLU A 1 218 ? 33.707 -2.070 51.253 1.00 46.47 218 GLU A C 1
ATOM 1709 O O . GLU A 1 218 ? 34.378 -2.606 52.141 1.00 42.27 218 GLU A O 1
ATOM 1715 N N . ILE A 1 219 ? 33.806 -2.422 49.972 1.00 44.81 219 ILE A N 1
ATOM 1716 C CA . ILE A 1 219 ? 34.771 -3.431 49.549 1.00 45.03 219 ILE A CA 1
ATOM 1717 C C . ILE A 1 219 ? 36.194 -2.947 49.803 1.00 50.93 219 ILE A C 1
ATOM 1718 O O . ILE A 1 219 ? 37.014 -3.665 50.385 1.00 52.78 219 ILE A O 1
ATOM 1723 N N . GLU A 1 220 ? 36.507 -1.718 49.383 1.00 47.67 220 GLU A N 1
ATOM 1724 C CA . GLU A 1 220 ? 37.877 -1.233 49.510 1.00 59.70 220 GLU A CA 1
ATOM 1725 C C . GLU A 1 220 ? 38.291 -1.060 50.960 1.00 50.87 220 GLU A C 1
ATOM 1726 O O . GLU A 1 220 ? 39.485 -1.140 51.280 1.00 56.31 220 GLU A O 1
ATOM 1732 N N . ARG A 1 221 ? 37.337 -0.820 51.854 1.00 54.02 221 ARG A N 1
ATOM 1733 C CA . ARG A 1 221 ? 37.790 -0.535 53.206 1.00 50.65 221 ARG A CA 1
ATOM 1734 C C . ARG A 1 221 ? 37.592 -1.702 54.153 1.00 53.77 221 ARG A C 1
ATOM 1735 O O . ARG A 1 221 ? 38.433 -1.913 55.043 1.00 59.89 221 ARG A O 1
ATOM 1743 N N . ASN A 1 222 ? 36.534 -2.510 53.978 1.00 53.31 222 ASN A N 1
ATOM 1744 C CA . ASN A 1 222 ? 36.337 -3.667 54.829 1.00 45.65 222 ASN A CA 1
ATOM 1745 C C . ASN A 1 222 ? 36.193 -4.995 54.090 1.00 52.10 222 ASN A C 1
ATOM 1746 O O . ASN A 1 222 ? 36.060 -6.030 54.749 1.00 45.05 222 ASN A O 1
ATOM 1751 N N . GLY A 1 223 ? 36.223 -5.013 52.763 1.00 52.32 223 GLY A N 1
ATOM 1752 C CA . GLY A 1 223 ? 36.242 -6.282 52.061 1.00 52.85 223 GLY A CA 1
ATOM 1753 C C . GLY A 1 223 ? 34.885 -6.729 51.556 1.00 52.38 223 GLY A C 1
ATOM 1754 O O . GLY A 1 223 ? 33.835 -6.173 51.887 1.00 45.61 223 GLY A O 1
ATOM 1755 N N . VAL A 1 224 ? 34.925 -7.784 50.736 1.00 52.50 224 VAL A N 1
ATOM 1756 C CA . VAL A 1 224 ? 33.736 -8.235 50.014 1.00 34.87 224 VAL A CA 1
ATOM 1757 C C . VAL A 1 224 ? 32.656 -8.726 50.970 1.00 42.67 224 VAL A C 1
ATOM 1758 O O . VAL A 1 224 ? 31.474 -8.400 50.804 1.00 39.40 224 VAL A O 1
ATOM 1762 N N . LYS A 1 225 ? 33.029 -9.524 51.973 1.00 38.72 225 LYS A N 1
ATOM 1763 C CA . LYS A 1 225 ? 32.021 -10.069 52.877 1.00 42.72 225 LYS A CA 1
ATOM 1764 C C . LYS A 1 225 ? 31.324 -8.968 53.662 1.00 49.32 225 LYS A C 1
ATOM 1765 O O . LYS A 1 225 ? 30.131 -9.086 53.969 1.00 43.81 225 LYS A O 1
ATOM 1771 N N . SER A 1 226 ? 32.040 -7.883 53.980 1.00 41.88 226 SER A N 1
ATOM 1772 C CA . SER A 1 226 ? 31.408 -6.742 54.632 1.00 53.08 226 SER A CA 1
ATOM 1773 C C . SER A 1 226 ? 30.426 -6.057 53.692 1.00 41.79 226 SER A C 1
ATOM 1774 O O . SER A 1 226 ? 29.325 -5.672 54.108 1.00 42.54 226 SER A O 1
ATOM 1777 N N . ALA A 1 227 ? 30.802 -5.902 52.420 1.00 36.50 227 ALA A N 1
ATOM 1778 C CA . ALA A 1 227 ? 29.894 -5.300 51.450 1.00 35.38 227 ALA A CA 1
ATOM 1779 C C . ALA A 1 227 ? 28.666 -6.171 51.245 1.00 34.29 227 ALA A C 1
ATOM 1780 O O . ALA A 1 227 ? 27.556 -5.658 51.071 1.00 34.90 227 ALA A O 1
ATOM 1782 N N . ILE A 1 228 ? 28.849 -7.493 51.246 1.00 40.62 228 ILE A N 1
ATOM 1783 C CA . ILE A 1 228 ? 27.710 -8.399 51.147 1.00 35.86 228 ILE A CA 1
ATOM 1784 C C . ILE A 1 228 ? 26.763 -8.186 52.317 1.00 34.49 228 ILE A C 1
ATOM 1785 O O . ILE A 1 228 ? 25.538 -8.218 52.153 1.00 44.81 228 ILE A O 1
ATOM 1790 N N . ASN A 1 229 ? 27.310 -7.941 53.510 1.00 40.51 229 ASN A N 1
ATOM 1791 C CA . ASN A 1 229 ? 26.453 -7.733 54.672 1.00 39.81 229 ASN A CA 1
ATOM 1792 C C . ASN A 1 229 ? 25.694 -6.413 54.586 1.00 34.35 229 ASN A C 1
ATOM 1793 O O . ASN A 1 229 ? 24.585 -6.308 55.123 1.00 39.82 229 ASN A O 1
ATOM 1798 N N . LEU A 1 230 ? 26.270 -5.397 53.931 1.00 35.76 230 LEU A N 1
ATOM 1799 C CA . LEU A 1 230 ? 25.519 -4.169 53.680 1.00 36.60 230 LEU A CA 1
ATOM 1800 C C . LEU A 1 230 ? 24.282 -4.445 52.837 1.00 35.60 230 LEU A C 1
ATOM 1801 O O . LEU A 1 230 ? 23.226 -3.844 53.063 1.00 40.59 230 LEU A O 1
ATOM 1806 N N . VAL A 1 231 ? 24.394 -5.345 51.854 1.00 34.53 231 VAL A N 1
ATOM 1807 C CA . VAL A 1 231 ? 23.225 -5.730 51.064 1.00 39.48 231 VAL A CA 1
ATOM 1808 C C . VAL A 1 231 ? 22.132 -6.282 51.967 1.00 40.19 231 VAL A C 1
ATOM 1809 O O . VAL A 1 231 ? 20.958 -5.916 51.838 1.00 36.75 231 VAL A O 1
ATOM 1813 N N . LYS A 1 232 ? 22.503 -7.165 52.899 1.00 36.81 232 LYS A N 1
ATOM 1814 C CA . LYS A 1 232 ? 21.543 -7.671 53.877 1.00 37.15 232 LYS A CA 1
ATOM 1815 C C . LYS A 1 232 ? 20.882 -6.525 54.634 1.00 32.93 232 LYS A C 1
ATOM 1816 O O . LYS A 1 232 ? 19.665 -6.533 54.848 1.00 37.43 232 LYS A O 1
ATOM 1822 N N . LYS A 1 233 ? 21.665 -5.515 55.021 1.00 36.98 233 LYS A N 1
ATOM 1823 C CA . LYS A 1 233 ? 21.119 -4.392 55.778 1.00 35.92 233 LYS A CA 1
ATOM 1824 C C . LYS A 1 233 ? 20.135 -3.582 54.944 1.00 39.17 233 LYS A C 1
ATOM 1825 O O . LYS A 1 233 ? 19.054 -3.223 55.422 1.00 40.16 233 LYS A O 1
ATOM 1831 N N . PHE A 1 234 ? 20.504 -3.262 53.701 1.00 39.54 234 PHE A N 1
ATOM 1832 C CA . PHE A 1 234 ? 19.599 -2.506 52.842 1.00 33.86 234 PHE A CA 1
ATOM 1833 C C . PHE A 1 234 ? 18.332 -3.296 52.540 1.00 37.78 234 PHE A C 1
ATOM 1834 O O . PHE A 1 234 ? 17.244 -2.714 52.443 1.00 35.40 234 PHE A O 1
ATOM 1842 N N . ARG A 1 235 ? 18.452 -4.619 52.412 1.00 35.47 235 ARG A N 1
ATOM 1843 C CA . ARG A 1 235 ? 17.285 -5.471 52.206 1.00 37.07 235 ARG A CA 1
ATOM 1844 C C . ARG A 1 235 ? 16.305 -5.351 53.370 1.00 41.87 235 ARG A C 1
ATOM 1845 O O . ARG A 1 235 ? 15.101 -5.154 53.166 1.00 44.54 235 ARG A O 1
ATOM 1853 N N . ALA A 1 236 ? 16.808 -5.455 54.604 1.00 46.43 236 ALA A N 1
ATOM 1854 C CA . ALA A 1 236 ? 15.947 -5.326 55.778 1.00 42.48 236 ALA A CA 1
ATOM 1855 C C . ALA A 1 236 ? 15.255 -3.967 55.823 1.00 33.13 236 ALA A C 1
ATOM 1856 O O . ALA A 1 236 ? 14.071 -3.882 56.171 1.00 47.24 236 ALA A O 1
ATOM 1858 N N . ILE A 1 237 ? 15.975 -2.893 55.478 1.00 35.98 237 ILE A N 1
ATOM 1859 C CA . ILE A 1 237 ? 15.377 -1.554 55.477 1.00 37.45 237 ILE A CA 1
ATOM 1860 C C . ILE A 1 237 ? 14.237 -1.480 54.469 1.00 43.22 237 ILE A C 1
ATOM 1861 O O . ILE A 1 237 ? 13.137 -1.009 54.782 1.00 42.69 237 ILE A O 1
ATOM 1866 N N . LEU A 1 238 ? 14.481 -1.948 53.242 1.00 41.96 238 LEU A N 1
ATOM 1867 C CA . LEU A 1 238 ? 13.412 -1.974 52.247 1.00 39.59 238 LEU A CA 1
ATOM 1868 C C . LEU A 1 238 ? 12.260 -2.872 52.677 1.00 43.85 238 LEU A C 1
ATOM 1869 O O . LEU A 1 238 ? 11.110 -2.621 52.302 1.00 39.47 238 LEU A O 1
ATOM 1874 N N . ASP A 1 239 ? 12.542 -3.914 53.460 1.00 42.04 239 ASP A N 1
ATOM 1875 C CA . ASP A 1 239 ? 11.488 -4.812 53.911 1.00 43.81 239 ASP A CA 1
ATOM 1876 C C . ASP A 1 239 ? 10.603 -4.200 54.992 1.00 51.31 239 ASP A C 1
ATOM 1877 O O . ASP A 1 239 ? 9.571 -4.791 55.326 1.00 53.90 239 ASP A O 1
ATOM 1882 N N . GLU A 1 240 ? 10.969 -3.038 55.537 1.00 45.11 240 GLU A N 1
ATOM 1883 C CA . GLU A 1 240 ? 10.094 -2.330 56.464 1.00 41.52 240 GLU A CA 1
ATOM 1884 C C . GLU A 1 240 ? 8.966 -1.591 55.757 1.00 57.26 240 GLU A C 1
ATOM 1885 O O . GLU A 1 240 ? 8.068 -1.074 56.429 1.00 57.44 240 GLU A O 1
ATOM 1891 N N . TYR A 1 241 ? 8.974 -1.544 54.427 1.00 52.56 241 TYR A N 1
ATOM 1892 C CA . TYR A 1 241 ? 8.022 -0.729 53.682 1.00 48.47 241 TYR A CA 1
ATOM 1893 C C . TYR A 1 241 ? 7.085 -1.552 52.798 1.00 50.56 241 TYR A C 1
ATOM 1894 O O . TYR A 1 241 ? 7.179 -2.775 52.732 1.00 67.10 241 TYR A O 1
#

B-factor: mean 52.25, std 15.19, range [26.49, 139.97]

Solvent-accessible surface area: 10429 Å² total; per-residue (Å²): 117,42,30,0,0,0,19,0,0,0,1,10,28,76,66,109,25,0,44,44,0,0,63,5,0,34,137,37,21,4,52,8,0,2,1,0,3,33,20,89,50,99,57,85,46,8,92,38,23,97,89,1,16,60,117,11,174,82,42,100,27,44,66,10,1,63,46,0,38,159,66,11,78,27,46,0,0,0,29,6,18,0,89,22,36,62,144,77,26,91,87,1,0,75,58,0,94,99,8,138,6,43,0,0,2,2,29,8,1,13,113,94,34,65,140,49,5,92,122,4,11,27,56,0,73,135,41,50,6,72,0,1,0,46,0,20,52,101,15,91,85,141,34,2,52,89,0,1,127,42,8,29,48,0,0,26,6,14,6,30,61,45,76,65,140,47,70,136,64,52,0,95,65,21,0,62,152,5,57,117,30,7,109,35,97,0,0,0,1,12,15,90,24,54,72,80,20,0,74,36,0,5,72,14,26,0,37,0,0,2,2,4,15,33,0,4,85,31,13,131,193,96,27,20,147,36,0,19,89,32,0,122,77,2,38,55,9,0,94,111,89

Radius of gyration: 16.65 Å; Cα contacts (8 Å, |Δi|>4): 434; chains: 1; bounding box: 38×39×40 Å

Nearest PDB structures (foldseek):
  5n2p-assembly1_A  TM=1.004E+00  e=1.412E-50  Saccharolobus solfataricus
  1tjr-assembly2_B  TM=8.292E-01  e=3.970E-18  Zea mays
  2dzv-assembly2_B  TM=8.122E-01  e=1.826E-17  Pyrococcus furiosus
  1geq-assembly2_B  TM=8.269E-01  e=6.581E-17  Pyrococcus furiosus
  2dzp-assembly2_B  TM=8.210E-01  e=9.492E-17  Pyrococcus furiosus

Sequence (241 aa):
GKMLVVYMTLGYPNVQSFKDFIIGAVENGADILELGIPPKYAKYDGPVIRKSYDKVKGLDIWPLIEDIRKDVGVPIIALTYLEDWVDDQLENFLNMIKDVKLDGILFPDLLIDYIDDLDKIDGIIIKNNKGLKNVIFTSPSVPDLLIHKVSKISDLFLYYGVRPTTGVVPIPVSVKQLINRVRNNLVENKLIVGFGLSSESDLRDALSAGADGIAIGTVFIEEIERNGVKSAINLVKKFRAILDEY

Secondary structure (DSSP, 8-state):
--EEEEEEETT-S-HHHHHHHHHHHHHTT--EEEEEPPPSS--S--HHHHHHHHHTTT--HHHHHHHHHHH--S-EEEE--THHHHTTHHHHHHHHHHTT--EEE-TTHHHHTGGGHHHHHHHHHTTT-EE--EE-TTS-HHHHHHHHTT-SS-EEEEES-SSSPPPSS-HHHHHHHHHTT--S-EEEEESS--HHHHHHHHHTT-SEEEE-HHHHHHHHHH-HHHHHHHHHHHHHHHTT-